Protein 5YAC (pdb70)

Organism: Pyrococcus abyssi (strain GE5 / Orsay) (NCBI:txid272844)

Secondary structure (DSSP, 8-state):
-EEEEEEEGGGHHHHHHHHHHHT-B-TTB--EE-SSEEEEEBSS--TTS-EEEE---B--PPPSS-----S-HHHHHHH--S--EEETTEEEE---TTTGGGHHHHHHHHHHH-TT--EEEEEEEEE-SSSEEEEEEEEEE-S--EEEEE-SS-EEEEETTTS---GGGHHHHHHHHHH--TTEEEEESS-TT-HHHHHHHTTEEEEEEEES-HHHHHHHHHHHHHTT--SEEEEES-GGG----EEEEEE--TTTHHHHHHHHHHTEEEEEEEEEEEEE-TT-TTHHHHHHHHHHHHHHT-EEEEEEEEEEEE-SSS-EEEEEEEEEE-

B-factor: mean 73.73, std 13.46, range [45.72, 142.08]

Sequence (330 aa):
MTLAVKVPLKEGEIVRRRLIELGALDNTYKIKREGNFLLIPVKFPVKGFEVVEAELEQVSRRPNSYREIVNVPQELRRFLPTSFDIIGNIAIIEIPEELKGYAKEIGRAIVEVHKNVKAVYMKGSKIEGEYRTRELIHIAGENITETIHRENGIRLKLDVAKVYFSPRLATERMRVFKMAQEGEVVFDMFAGVGPFSILLAKKAELVFACDINPWAIKYLEENIKLNKVNNVVPILGDSREIEVKADRIIMNLPKYAHEFLEHAISCINDGGVIHYYGFGPEGDPYGWHLERIRELANKFGVKVEVLGKRVIRNYAPRQYNIAIDFRVSF

Radius of gyration: 27.27 Å; Cα contacts (8 Å, |Δi|>4): 646; chains: 1; bounding box: 55×58×79 Å

Nearest PDB structures (foldseek):
  5yac-assembly1_A  TM=1.003E+00  e=2.566E-75  Pyrococcus abyssi GE5
  2zzm-assembly1_A  TM=7.842E-01  e=5.733E-36  Methanocaldococcus jannaschii
  2yx1-assembly3_A-2  TM=7.299E-01  e=1.418E-35  Methanocaldococcus jannaschii
  2yx1-assembly3_B  TM=7.349E-01  e=4.166E-34  Methanocaldococcus jannaschii
  3ay0-assembly1_A  TM=7.304E-01  e=3.476E-34  Methanocaldococcus jannaschii

CATH classification: 3.30.70.2580 (+1 more: 3.40.50.150)

InterPro domains:
  IPR029063 S-adenosyl-L-methionine-dependent methyltransferase superfamily [G3DSA:3.40.50.150] (145-330)
  IPR029063 S-adenosyl-L-methionine-dependent methyltransferase superfamily [SSF53335] (73-328)
  IPR030382 SAM-dependent methyltransferase TRM5/TYW2-type [PS51684] (84-330)
  IPR040601 tRNA methyltransferase 5a/b, N-terminal [PF18093] (4-50)
  IPR056743 TRM5/TYW2-like, methyltransferase domain [PF02475] (147-304)
  IPR056744 TRM5/TYW2-like, N-terminal domain [PF25133] (72-143)

Foldseek 3Di:
DAKWFWAFDVCPVVVVVVCVVVVFADLFFDWADDPTTIITGGPDDDDPTDMDDDDTHTDDDQDDQQPPFDDDPVCVVVFRDPDWAQFFQEIEDEGDPVVPVCLLSNFVRVCVSDVRHAWYWYWDWDDDDPDIHIFTHTRDGDPAQWGFGDAPNFTFTDRCGQFPDDRLCSVVLVVVLVVDAAQWEEEELAQQLNPNPVSNLVGYQAYEHEHQGVRSLVRVVVRCVVRVGDRYDYYHDNSLPDAEAGQEYEAPPADCQLVVLLSVLVRYAQNHKYKTKYKAAPPCGCPVVVVSNVVSCVVVVKDKDWPDKDFSAADPPRMTMIITIIGIHD

Solvent-accessible surface area: 16907 Å² total; per-residue (Å²): 107,23,74,0,1,28,6,79,48,117,41,7,134,74,19,14,56,36,0,65,87,97,32,0,58,21,129,74,62,43,85,29,183,104,63,86,22,40,24,1,1,2,112,87,89,18,118,63,62,127,72,39,89,17,163,18,137,57,86,104,96,83,64,138,75,17,91,86,22,108,32,60,106,88,52,90,90,55,3,47,27,142,73,42,50,55,3,26,50,0,0,25,0,101,10,42,163,111,2,43,74,88,8,144,53,2,0,46,4,0,46,132,34,48,92,98,1,97,0,0,12,32,101,31,91,38,93,127,76,114,67,72,62,91,88,41,39,65,8,10,41,106,136,56,50,104,12,67,25,187,31,34,85,21,32,1,17,3,21,16,64,36,5,186,26,13,21,128,15,23,111,9,5,82,52,2,41,73,66,6,56,78,51,6,33,0,0,0,0,29,3,18,2,0,10,3,0,6,10,2,11,81,51,11,131,66,0,32,0,0,23,81,58,76,142,3,14,50,8,0,92,82,0,26,77,74,34,99,20,142,25,9,54,51,37,98,21,64,3,123,142,25,126,34,104,0,44,31,0,2,0,31,66,25,130,122,0,56,94,19,0,108,19,0,17,58,0,8,49,70,51,0,9,0,2,0,0,0,70,4,86,63,82,82,23,49,26,117,10,59,118,75,10,57,94,10,14,127,85,65,56,22,70,34,126,54,94,24,49,96,84,36,80,50,18,108,101,77,40,78,7,0,0,1,2,0,107,4,46,160

GO terms:
  GO:0052906 tRNA (guanine(37)-N1)-methyltransferase activity (F, IDA)
  GO:0030488 tRNA methylation (P, IDA)

Structure (mmCIF, N/CA/C/O backbone):
data_5YAC
#
_entry.id   5YAC
#
_cell.length_a   41.444
_cell.length_b   88.567
_cell.length_c   95.164
_cell.angle_alpha   90.00
_cell.angle_beta   90.00
_cell.angle_gamma   90.00
#
_symmetry.space_group_name_H-M   'P 21 21 21'
#
loop_
_atom_site.group_PDB
_atom_site.id
_atom_site.type_symbol
_atom_site.label_atom_id
_atom_s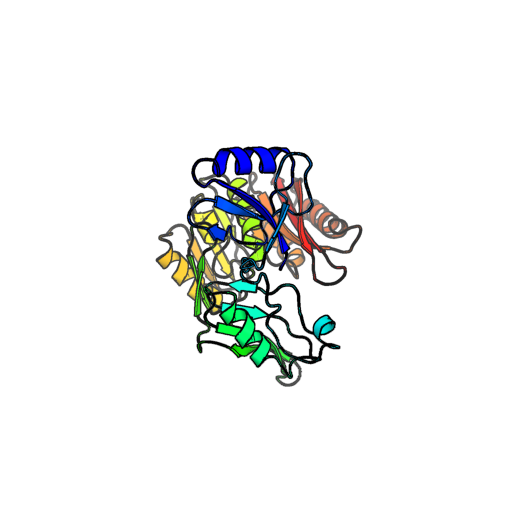ite.label_alt_id
_atom_site.label_comp_id
_atom_site.label_asym_id
_atom_site.label_entity_id
_atom_site.label_seq_id
_atom_site.pdbx_PDB_ins_code
_atom_site.Cartn_x
_atom_site.Cartn_y
_atom_site.Cartn_z
_atom_site.occupancy
_atom_site.B_iso_or_equiv
_atom_site.auth_seq_id
_atom_site.auth_comp_id
_atom_site.auth_asym_id
_atom_site.auth_atom_id
_atom_site.pdbx_PDB_model_num
ATOM 1 N N . MET A 1 17 ? -12.568 -36.946 -28.139 1.00 91.33 1 MET A N 1
ATOM 2 C CA . MET A 1 17 ? -13.881 -36.600 -28.789 1.00 86.93 1 MET A CA 1
ATOM 3 C C . MET A 1 17 ? -14.963 -36.296 -27.753 1.00 86.35 1 MET A C 1
ATOM 4 O O . MET A 1 17 ? -14.948 -36.843 -26.652 1.00 94.21 1 MET A O 1
ATOM 6 N N . THR A 1 18 ? -15.877 -35.399 -28.110 1.00 83.56 2 THR A N 1
ATOM 7 C CA . THR A 1 18 ? -17.042 -35.074 -27.280 1.00 83.23 2 THR A CA 1
ATOM 8 C C . THR A 1 18 ? -18.274 -34.997 -28.182 1.00 77.52 2 THR A C 1
ATOM 9 O O . THR A 1 18 ? -18.177 -35.144 -29.407 1.00 71.55 2 THR A O 1
ATOM 13 N N . LEU A 1 19 ? -19.422 -34.762 -27.556 1.00 75.85 3 LEU A N 1
ATOM 14 C CA . LEU A 1 19 ? -20.706 -34.708 -28.259 1.00 77.06 3 LEU A CA 1
ATOM 15 C C . LEU A 1 19 ? -20.911 -33.357 -28.912 1.00 74.71 3 LEU A C 1
ATOM 16 O O . LEU A 1 19 ? -20.445 -32.339 -28.405 1.00 85.30 3 LEU A O 1
ATOM 21 N N . ALA A 1 20 ? -21.627 -33.354 -30.027 1.00 66.86 4 ALA A N 1
ATOM 22 C CA . ALA A 1 20 ? -21.875 -32.129 -30.768 1.00 68.48 4 ALA A CA 1
ATOM 23 C C . ALA A 1 20 ? -23.085 -32.277 -31.674 1.00 70.75 4 ALA A C 1
ATOM 24 O O . ALA A 1 20 ? -23.677 -33.345 -31.769 1.00 76.46 4 ALA A O 1
ATOM 26 N N . VAL A 1 21 ? -23.438 -31.185 -32.337 1.00 71.24 5 VAL A N 1
ATOM 27 C CA . VAL A 1 21 ? -24.580 -31.129 -33.231 1.00 69.99 5 VAL A CA 1
ATOM 28 C C . VAL A 1 21 ? -24.157 -30.505 -34.560 1.00 68.99 5 VAL A C 1
ATOM 29 O O . VAL A 1 21 ? -23.702 -29.361 -34.583 1.00 68.74 5 VAL A O 1
ATOM 33 N N . LYS A 1 22 ? -24.355 -31.244 -35.655 1.00 66.56 6 LYS A N 1
ATOM 34 C CA . LYS A 1 22 ? -23.947 -30.808 -36.989 1.00 65.70 6 LYS A CA 1
ATOM 35 C C . LYS A 1 22 ? -25.041 -29.984 -37.635 1.00 69.90 6 LYS A C 1
ATOM 36 O O . LYS A 1 22 ? -25.896 -30.535 -38.322 1.00 72.33 6 LYS A O 1
ATOM 38 N N . VAL A 1 23 ? -25.004 -28.672 -37.398 1.00 75.89 7 VAL A N 1
ATOM 39 C CA . VAL A 1 23 ? -26.018 -27.734 -37.885 1.00 79.58 7 VAL A CA 1
ATOM 40 C C . VAL A 1 23 ? -25.400 -26.830 -38.966 1.00 87.78 7 VAL A C 1
ATOM 41 O O . VAL A 1 23 ? -24.294 -26.323 -38.768 1.00 93.07 7 VAL A O 1
ATOM 43 N N . PRO A 1 24 ? -26.098 -26.622 -40.112 1.00 95.32 8 PRO A N 1
ATOM 44 C CA . PRO A 1 24 ? -25.513 -25.812 -41.195 1.00 99.75 8 PRO A CA 1
ATOM 45 C C . PRO A 1 24 ? -25.068 -24.394 -40.796 1.00 98.05 8 PRO A C 1
ATOM 46 O O . PRO A 1 24 ? -25.584 -23.810 -39.829 1.00 94.70 8 PRO A O 1
ATOM 50 N N . LEU A 1 25 ? -24.132 -23.853 -41.572 1.00 91.84 9 LEU A N 1
ATOM 51 C CA . LEU A 1 25 ? -23.386 -22.658 -41.177 1.00 91.45 9 LEU A CA 1
ATOM 52 C C . LEU A 1 25 ? -24.269 -21.448 -40.920 1.00 89.63 9 LEU A C 1
ATOM 53 O O . LEU A 1 25 ? -24.263 -20.892 -39.816 1.00 91.89 9 LEU A O 1
ATOM 55 N N . LYS A 1 26 ? -25.044 -21.064 -41.929 1.00 87.95 10 LYS A N 1
ATOM 56 C CA . LYS A 1 26 ? -25.922 -19.897 -41.831 1.00 84.57 10 LYS A CA 1
ATOM 57 C C . LYS A 1 26 ? -27.020 -20.087 -40.798 1.00 88.94 10 LYS A C 1
ATOM 58 O O . LYS A 1 26 ? -27.597 -19.104 -40.332 1.00 77.80 10 LYS A O 1
ATOM 60 N N . GLU A 1 27 ? -27.293 -21.353 -40.455 1.00 98.45 11 GLU A N 1
ATOM 61 C CA . GLU A 1 27 ? -28.233 -21.737 -39.391 1.00 99.61 11 GLU A CA 1
ATOM 62 C C . GLU A 1 27 ? -27.601 -21.826 -37.987 1.00 95.93 11 GLU A C 1
ATOM 63 O O . GLU A 1 27 ? -28.254 -22.285 -37.044 1.00 95.56 11 GLU A O 1
ATOM 65 N N . GLY A 1 28 ? -26.365 -21.351 -37.843 1.00 94.28 12 GLY A N 1
ATOM 66 C CA . GLY A 1 28 ? -25.606 -21.501 -36.609 1.00 93.20 12 GLY A CA 1
ATOM 67 C C . GLY A 1 28 ? -26.242 -20.874 -35.387 1.00 88.54 12 GLY A C 1
ATOM 68 O O . GLY A 1 28 ? -26.726 -21.589 -34.510 1.00 94.10 12 GLY A O 1
ATOM 69 N N . GLU A 1 29 ? -26.250 -19.545 -35.333 1.00 82.30 13 GLU A N 1
ATOM 70 C CA . GLU A 1 29 ? -26.651 -18.832 -34.115 1.00 81.10 13 GLU A CA 1
ATOM 71 C C . GLU A 1 29 ? -28.085 -19.123 -33.679 1.00 79.97 13 GLU A C 1
ATOM 72 O O . GLU A 1 29 ? -28.386 -19.136 -32.475 1.00 76.63 13 GLU A O 1
ATOM 78 N N . ILE A 1 30 ? -28.974 -19.313 -34.653 1.00 76.83 14 ILE A N 1
ATOM 79 C CA . ILE A 1 30 ? -30.338 -19.728 -34.363 1.00 77.49 14 ILE A CA 1
ATOM 80 C C . ILE A 1 30 ? -30.265 -20.941 -33.449 1.00 76.33 14 ILE A C 1
ATOM 81 O O . ILE A 1 30 ? -30.677 -20.897 -32.283 1.00 76.03 14 ILE A O 1
ATOM 83 N N . VAL A 1 31 ? -29.669 -22.005 -33.975 1.00 76.34 15 VAL A N 1
ATOM 84 C CA . VAL A 1 31 ? -29.436 -23.225 -33.206 1.00 75.06 15 VAL A CA 1
ATOM 85 C C . VAL A 1 31 ? -28.762 -22.889 -31.884 1.00 70.37 15 VAL A C 1
ATOM 86 O O . VAL A 1 31 ? -29.303 -23.209 -30.838 1.00 66.39 15 VAL A O 1
ATOM 90 N N . ARG A 1 32 ? -27.624 -22.198 -31.945 1.00 73.80 16 ARG A N 1
ATOM 91 C CA . ARG A 1 32 ? -26.888 -21.798 -30.742 1.00 72.64 16 ARG A CA 1
ATOM 92 C C . ARG A 1 32 ? -27.825 -21.164 -29.707 1.00 73.43 16 ARG A C 1
ATOM 93 O O . ARG A 1 32 ? -27.865 -21.605 -28.559 1.00 73.24 16 ARG A O 1
ATOM 95 N N . ARG A 1 33 ? -28.586 -20.149 -30.117 1.00 79.18 17 ARG A N 1
ATOM 96 C CA . ARG A 1 33 ? -29.572 -19.510 -29.234 1.00 79.92 17 ARG A CA 1
ATOM 97 C C . ARG A 1 33 ? -30.561 -20.570 -28.742 1.00 78.02 17 ARG A C 1
ATOM 98 O O . ARG A 1 33 ? -30.803 -20.657 -27.535 1.00 80.91 17 ARG A O 1
ATOM 100 N N . ARG A 1 34 ? -31.073 -21.389 -29.671 1.00 70.76 18 ARG A N 1
ATOM 101 C CA . ARG A 1 34 ? -31.972 -22.511 -29.349 1.00 67.59 18 ARG A CA 1
ATOM 102 C C . ARG A 1 34 ? -31.388 -23.422 -28.265 1.00 66.38 18 ARG A C 1
ATOM 103 O O . ARG A 1 34 ? -32.056 -23.714 -27.269 1.00 62.86 18 ARG A O 1
ATOM 105 N N . LEU A 1 35 ? -30.136 -23.833 -28.445 1.00 66.09 19 LEU A N 1
ATOM 106 C CA . LEU A 1 35 ? -29.447 -24.686 -27.468 1.00 57.80 19 LEU A CA 1
ATOM 107 C C . LEU A 1 35 ? -29.187 -23.966 -26.170 1.00 54.44 19 LEU A C 1
ATOM 108 O O . LEU A 1 35 ? -29.252 -24.582 -25.128 1.00 59.32 19 LEU A O 1
ATOM 113 N N . ILE A 1 36 ? -28.891 -22.672 -26.223 1.00 55.22 20 ILE A N 1
ATOM 114 C CA . ILE A 1 36 ? -28.769 -21.866 -25.012 1.00 56.83 20 ILE A CA 1
ATOM 115 C C . ILE A 1 36 ? -30.070 -21.916 -24.209 1.00 63.87 20 ILE A C 1
ATOM 116 O O . ILE A 1 36 ? -30.033 -22.009 -22.977 1.00 66.82 20 ILE A O 1
ATOM 118 N N . GLU A 1 37 ? -31.208 -21.896 -24.913 1.00 72.22 21 GLU A N 1
ATOM 119 C CA . GLU A 1 37 ? -32.538 -22.063 -24.297 1.00 68.93 21 GLU A CA 1
ATOM 120 C C . GLU A 1 37 ? -32.714 -23.449 -23.671 1.00 67.79 21 GLU A C 1
ATOM 121 O O . GLU A 1 37 ? -33.134 -23.552 -22.520 1.00 68.30 21 GLU A O 1
ATOM 123 N N . LEU A 1 38 ? -32.373 -24.500 -24.419 1.00 69.04 22 LEU A N 1
ATOM 124 C CA . LEU A 1 38 ? -32.457 -25.886 -23.906 1.00 67.78 22 LEU A CA 1
ATOM 125 C C . LEU A 1 38 ? -31.528 -26.152 -22.717 1.00 70.08 22 LEU A C 1
ATOM 126 O O . LEU A 1 38 ? -31.839 -26.978 -21.873 1.00 73.13 22 LEU A O 1
ATOM 131 N N . GLY A 1 39 ? -30.406 -25.444 -22.647 1.00 72.31 23 GLY A N 1
ATOM 132 C CA . GLY A 1 39 ? -29.379 -25.721 -21.650 1.00 74.61 23 GLY A CA 1
ATOM 133 C C . GLY A 1 39 ? -28.433 -26.821 -22.097 1.00 74.16 23 GLY A C 1
ATOM 134 O O . GLY A 1 39 ? -27.877 -27.541 -21.265 1.00 84.39 23 GLY A O 1
ATOM 135 N N . ALA A 1 40 ? -28.256 -26.954 -23.406 1.00 67.61 24 ALA A N 1
ATOM 136 C CA . ALA A 1 40 ? -27.375 -27.961 -23.977 1.00 64.71 24 ALA A CA 1
ATOM 137 C C . ALA A 1 40 ? -25.985 -27.422 -24.347 1.00 65.11 24 ALA A C 1
ATOM 138 O O . ALA A 1 40 ? -25.031 -28.191 -24.442 1.00 67.31 24 ALA A O 1
ATOM 140 N N . LEU A 1 41 ? -25.854 -26.116 -24.543 1.00 65.03 25 LEU A N 1
ATOM 141 C CA . LEU A 1 41 ? -24.604 -25.573 -25.060 1.00 68.50 25 LEU A CA 1
ATOM 142 C C . LEU A 1 41 ? -23.488 -25.804 -24.040 1.00 67.69 25 LEU A C 1
ATOM 143 O O . LEU A 1 41 ? -23.674 -25.567 -22.849 1.00 64.52 25 LEU A O 1
ATOM 148 N N . ASP A 1 42 ? -22.349 -26.292 -24.528 1.00 69.56 26 ASP A N 1
ATOM 149 C CA . ASP A 1 42 ? -21.197 -26.618 -23.695 1.00 71.24 26 ASP A CA 1
ATOM 150 C C . ASP A 1 42 ? -20.066 -25.626 -23.935 1.00 68.95 26 ASP A C 1
ATOM 151 O O . ASP A 1 42 ? -19.466 -25.599 -25.006 1.00 62.86 26 ASP A O 1
ATOM 156 N N . ASN A 1 43 ? -19.757 -24.842 -22.909 1.00 71.93 27 ASN A N 1
ATOM 157 C CA . ASN A 1 43 ? -18.679 -23.849 -22.964 1.00 72.79 27 ASN A CA 1
ATOM 158 C C . ASN A 1 43 ? -17.280 -24.463 -22.963 1.00 75.64 27 ASN A C 1
ATOM 159 O O . ASN A 1 43 ? -16.293 -23.739 -23.101 1.00 77.01 27 ASN A O 1
ATOM 164 N N . THR A 1 44 ? -17.190 -25.779 -22.792 1.00 76.34 28 THR A N 1
ATOM 165 C CA . THR A 1 44 ? -15.906 -26.470 -22.671 1.00 71.83 28 THR A CA 1
ATOM 166 C C . THR A 1 44 ? -15.129 -26.678 -23.972 1.00 63.77 28 THR A C 1
ATOM 167 O O . THR A 1 44 ? -13.926 -26.886 -23.923 1.00 64.08 28 THR A O 1
ATOM 171 N N . TYR A 1 45 ? -15.799 -26.625 -25.116 1.00 61.14 29 TYR A N 1
ATOM 172 C CA . TYR A 1 45 ? -15.145 -26.818 -26.404 1.00 63.61 29 TYR A CA 1
ATOM 173 C C . TYR A 1 45 ? -15.455 -25.672 -27.361 1.00 62.12 29 TYR A C 1
ATOM 174 O O . TYR A 1 45 ? -16.524 -25.051 -27.317 1.00 59.95 29 TYR A O 1
ATOM 183 N N . LYS A 1 46 ? -14.500 -25.401 -28.236 1.00 61.44 30 LYS A N 1
ATOM 184 C CA . LYS A 1 46 ? -14.657 -24.393 -29.264 1.00 59.71 30 LYS A CA 1
ATOM 185 C C . LYS A 1 46 ? -15.455 -25.008 -30.429 1.00 59.50 30 LYS A C 1
ATOM 186 O O . LYS A 1 46 ? -15.194 -26.127 -30.851 1.00 63.58 30 LYS A O 1
ATOM 188 N N . ILE A 1 47 ? -16.422 -24.258 -30.937 1.00 57.74 31 ILE A N 1
ATOM 189 C CA . ILE A 1 47 ? -17.170 -24.622 -32.140 1.00 57.66 31 ILE A CA 1
ATOM 190 C C . ILE A 1 47 ? -16.207 -25.035 -33.264 1.00 61.82 31 ILE A C 1
ATOM 191 O O . ILE A 1 47 ? -15.201 -24.367 -33.505 1.00 72.56 31 ILE A O 1
ATOM 196 N N . LYS A 1 48 ? -16.521 -26.135 -33.942 1.00 66.78 32 LYS A N 1
ATOM 197 C CA . LYS A 1 48 ? -15.760 -26.599 -35.114 1.00 70.11 32 LYS A CA 1
ATOM 198 C C . LYS A 1 48 ? -16.539 -26.336 -36.398 1.00 73.74 32 LYS A C 1
ATOM 199 O O . LYS A 1 48 ? -17.754 -26.118 -36.368 1.00 75.16 32 LYS A O 1
ATOM 201 N N . ARG A 1 49 ? -15.827 -26.385 -37.521 1.00 77.69 33 ARG A N 1
ATOM 202 C CA . ARG A 1 49 ? -16.375 -25.987 -38.810 1.00 79.83 33 ARG A CA 1
ATOM 203 C C . ARG A 1 49 ? -16.123 -27.036 -39.884 1.00 89.30 33 ARG A C 1
ATOM 204 O O . ARG A 1 49 ? -14.997 -27.514 -40.045 1.00 95.19 33 ARG A O 1
ATOM 212 N N . GLU A 1 50 ? -17.186 -27.376 -40.611 1.00 93.96 34 GLU A N 1
ATOM 213 C CA . GLU A 1 50 ? -17.089 -28.031 -41.922 1.00 93.28 34 GLU A CA 1
ATOM 214 C C . GLU A 1 50 ? -17.746 -27.125 -42.960 1.00 102.24 34 GLU A C 1
ATOM 215 O O . GLU A 1 50 ? -18.691 -26.380 -42.652 1.00 109.04 34 GLU A O 1
ATOM 221 N N . GLY A 1 51 ? -17.249 -27.204 -44.192 1.00 100.65 35 GLY A N 1
ATOM 222 C CA . GLY A 1 51 ? -17.642 -26.290 -45.267 1.00 101.42 35 GLY A CA 1
ATOM 223 C C . GLY A 1 51 ? -19.115 -25.933 -45.295 1.00 99.76 35 GLY A C 1
ATOM 224 O O . GLY A 1 51 ? -19.471 -24.764 -45.424 1.00 98.40 35 GLY A O 1
ATOM 225 N N . ASN A 1 52 ? -19.964 -26.941 -45.138 1.00 99.65 36 ASN A N 1
ATOM 226 C CA . ASN A 1 52 ? -21.418 -26.747 -45.163 1.00 111.75 36 ASN A CA 1
ATOM 227 C C . ASN A 1 52 ? -22.082 -26.575 -43.779 1.00 106.10 36 ASN A C 1
ATOM 228 O O . ASN A 1 52 ? -23.092 -25.863 -43.654 1.00 95.63 36 ASN A O 1
ATOM 230 N N . PHE A 1 53 ? -21.520 -27.219 -42.755 1.00 97.08 37 PHE A N 1
ATOM 231 C CA . PHE A 1 53 ? -22.148 -27.248 -41.438 1.00 92.47 37 PHE A CA 1
ATOM 232 C C . PHE A 1 53 ? -21.135 -27.075 -40.309 1.00 90.39 37 PHE A C 1
ATOM 233 O O . PHE A 1 53 ? -20.004 -27.553 -40.386 1.00 88.15 37 PHE A O 1
ATOM 235 N N . LEU A 1 54 ? -21.560 -26.359 -39.271 1.00 85.50 38 LEU A N 1
ATOM 236 C CA . LEU A 1 54 ? -20.828 -26.268 -38.001 1.00 80.28 38 LEU A CA 1
ATOM 237 C C . LEU A 1 54 ? -21.121 -27.474 -37.103 1.00 74.61 38 LEU A C 1
ATOM 238 O O . LEU A 1 54 ? -22.029 -28.248 -37.369 1.00 81.41 38 LEU A O 1
ATOM 243 N N . LEU A 1 55 ? -20.348 -27.602 -36.033 1.00 69.42 39 LEU A N 1
ATOM 244 C CA . LEU A 1 55 ? -20.541 -28.648 -35.030 1.00 69.36 39 LEU A CA 1
ATOM 245 C C . LEU A 1 55 ? -20.536 -27.978 -33.662 1.00 71.21 39 LEU A C 1
ATOM 246 O O . LEU A 1 55 ? -19.479 -27.618 -33.148 1.00 75.66 39 LEU A O 1
ATOM 251 N N . ILE A 1 56 ? -21.718 -27.813 -33.074 1.00 71.07 40 ILE A N 1
ATOM 252 C CA . ILE A 1 56 ? -21.852 -27.149 -31.775 1.00 71.52 40 ILE A CA 1
ATOM 253 C C . ILE A 1 56 ? -21.779 -28.177 -30.632 1.00 74.62 40 ILE A C 1
ATOM 254 O O . ILE A 1 56 ? -22.617 -29.100 -30.579 1.00 76.07 40 ILE A O 1
ATOM 259 N N . PRO A 1 57 ? -20.822 -27.993 -29.688 1.00 68.45 41 PRO A N 1
ATOM 260 C CA . PRO A 1 57 ? -20.716 -28.934 -28.573 1.00 66.22 41 PRO A CA 1
ATOM 261 C C . PRO A 1 57 ? -21.888 -28.876 -27.606 1.00 67.80 41 PRO A C 1
ATOM 262 O O . PRO A 1 57 ? -22.337 -27.791 -27.216 1.00 69.48 41 PRO A O 1
ATOM 266 N N . VAL A 1 58 ? -22.340 -30.055 -27.208 1.00 69.90 42 VAL A N 1
ATOM 267 C CA . VAL A 1 58 ? -23.487 -30.211 -26.326 1.00 70.17 42 VAL A CA 1
ATOM 268 C C . VAL A 1 58 ? -23.085 -31.100 -25.155 1.00 68.29 42 VAL A C 1
ATOM 269 O O . VAL A 1 58 ? -22.285 -32.030 -25.311 1.00 72.76 42 VAL A O 1
ATOM 273 N N . LYS A 1 59 ? -23.646 -30.818 -23.988 1.00 63.47 43 LYS A N 1
ATOM 274 C CA . LYS A 1 59 ? -23.364 -31.637 -22.809 1.00 67.26 43 LYS A CA 1
ATOM 275 C C . LYS A 1 59 ? -24.227 -32.899 -22.735 1.00 69.67 43 LYS A C 1
ATOM 276 O O . LYS A 1 59 ? -24.052 -33.711 -21.820 1.00 76.20 43 LYS A O 1
ATOM 282 N N . PHE A 1 60 ? -25.181 -33.050 -23.646 1.00 66.79 44 PHE A N 1
ATOM 283 C CA . PHE A 1 60 ? -25.995 -34.259 -23.714 1.00 63.66 44 PHE A CA 1
ATOM 284 C C . PHE A 1 60 ? -26.728 -34.285 -25.031 1.00 63.06 44 PHE A C 1
ATOM 285 O O . PHE A 1 60 ? -26.933 -33.234 -25.623 1.00 64.87 44 PHE A O 1
ATOM 293 N N . PRO A 1 61 ? -27.135 -35.476 -25.495 1.00 64.89 45 PRO A N 1
ATOM 294 C CA . PRO A 1 61 ? -27.903 -35.525 -26.733 1.00 66.85 45 PRO A CA 1
ATOM 295 C C . PRO A 1 61 ? -29.258 -34.850 -26.591 1.00 64.41 45 PRO A C 1
ATOM 296 O O . PRO A 1 61 ? -29.830 -34.817 -25.496 1.00 62.94 45 PRO A O 1
ATOM 300 N N . VAL A 1 62 ? -29.753 -34.348 -27.713 1.00 65.14 46 VAL A N 1
ATOM 301 C CA . VAL A 1 62 ? -30.982 -33.567 -27.760 1.00 71.32 46 VAL A CA 1
ATOM 302 C C . VAL A 1 62 ? -31.910 -34.072 -28.867 1.00 73.99 46 VAL A C 1
ATOM 303 O O . VAL A 1 62 ? -31.449 -34.616 -29.882 1.00 67.82 46 VAL A O 1
ATOM 307 N N . LYS A 1 63 ? -33.213 -33.856 -28.662 1.00 76.38 47 LYS A N 1
ATOM 308 C CA . LYS A 1 63 ? -34.252 -34.539 -29.440 1.00 82.17 47 LYS A CA 1
ATOM 309 C C . LYS A 1 63 ? -34.326 -34.085 -30.898 1.00 87.01 47 LYS A C 1
ATOM 310 O O . LYS A 1 63 ? -34.544 -34.919 -31.790 1.00 102.59 47 LYS A O 1
ATOM 312 N N . GLY A 1 64 ? -34.116 -32.792 -31.146 1.00 77.85 48 GLY A N 1
ATOM 313 C CA . GLY A 1 64 ? -34.383 -32.217 -32.466 1.00 75.77 48 GLY A CA 1
ATOM 314 C C . GLY A 1 64 ? -33.180 -31.859 -33.309 1.00 77.95 48 GLY A C 1
ATOM 315 O O . GLY A 1 64 ? -33.290 -31.002 -34.188 1.00 78.40 48 GLY A O 1
ATOM 316 N N . PHE A 1 65 ? -32.040 -32.502 -33.058 1.00 82.75 49 PHE A N 1
ATOM 317 C CA . PHE A 1 65 ? -30.784 -32.149 -33.739 1.00 83.58 49 PHE A CA 1
ATOM 318 C C . PHE A 1 65 ? -29.948 -33.380 -34.081 1.00 81.06 49 PHE A C 1
ATOM 319 O O . PHE A 1 65 ? -30.120 -34.454 -33.504 1.00 84.93 49 PHE A O 1
ATOM 327 N N . GLU A 1 66 ? -29.038 -33.201 -35.028 1.00 79.07 50 GLU A N 1
ATOM 328 C CA . GLU A 1 66 ? -28.236 -34.301 -35.552 1.00 84.62 50 GLU A CA 1
ATOM 329 C C . GLU A 1 66 ? -26.977 -34.498 -34.712 1.00 81.35 50 GLU A C 1
ATOM 330 O O . GLU A 1 66 ? -25.915 -33.921 -34.983 1.00 78.35 50 GLU A O 1
ATOM 336 N N . VAL A 1 67 ? -27.112 -35.336 -33.693 1.00 78.33 51 VAL A N 1
ATOM 337 C CA . VAL A 1 67 ? -26.044 -35.541 -32.719 1.00 77.78 51 VAL A CA 1
ATOM 338 C C . VAL A 1 67 ? -24.924 -36.398 -33.299 1.00 80.02 51 VAL A C 1
ATOM 339 O O . VAL A 1 67 ? -25.176 -37.444 -33.893 1.00 94.04 51 VAL A O 1
ATOM 343 N N . VAL A 1 68 ? -23.689 -35.936 -33.135 1.00 76.49 52 VAL A N 1
ATOM 344 C CA . VAL A 1 68 ? -22.511 -36.632 -33.642 1.00 72.28 52 VAL A CA 1
ATOM 345 C C . VAL A 1 68 ? -21.405 -36.603 -32.592 1.00 74.50 52 VAL A C 1
ATOM 346 O O . VAL A 1 68 ? -21.315 -35.668 -31.800 1.00 77.91 52 VAL A O 1
ATOM 348 N N . GLU A 1 69 ? -20.590 -37.653 -32.565 1.00 75.53 53 GLU A N 1
ATOM 349 C CA . GLU A 1 69 ? -19.326 -37.640 -31.836 1.00 75.91 53 GLU A CA 1
ATOM 350 C C . GLU A 1 69 ? -18.337 -36.880 -32.724 1.00 78.27 53 GLU A C 1
ATOM 351 O O . GLU A 1 69 ? -18.376 -37.003 -33.957 1.00 76.01 53 GLU A O 1
ATOM 353 N N . ALA A 1 70 ? -17.492 -36.059 -32.111 1.00 79.80 54 ALA A N 1
ATOM 354 C CA . ALA A 1 70 ? -16.493 -35.307 -32.868 1.00 80.08 54 ALA A CA 1
ATOM 355 C C . ALA A 1 70 ? -15.307 -34.932 -31.982 1.00 87.16 54 ALA A C 1
ATOM 356 O O . ALA A 1 70 ? -15.481 -34.622 -30.792 1.00 91.56 54 ALA A O 1
ATOM 358 N N . GLU A 1 71 ? -14.114 -34.965 -32.581 1.00 83.91 55 GLU A N 1
ATOM 359 C CA . GLU A 1 71 ? -12.866 -34.576 -31.906 1.00 81.70 55 GLU A CA 1
ATOM 360 C C . GLU A 1 71 ? -12.810 -33.055 -31.923 1.00 78.46 55 GLU A C 1
ATOM 361 O O . GLU A 1 71 ? -12.500 -32.451 -32.945 1.00 82.04 55 GLU A O 1
ATOM 367 N N . LEU A 1 72 ? -13.139 -32.439 -30.797 1.00 73.88 56 LEU A N 1
ATOM 368 C CA . LEU A 1 72 ? -13.274 -30.989 -30.732 1.00 72.80 56 LEU A CA 1
ATOM 369 C C . LEU A 1 72 ? -12.172 -30.395 -29.898 1.00 75.52 56 LEU A C 1
ATOM 370 O O . LEU A 1 72 ? -11.732 -31.007 -28.923 1.00 74.32 56 LEU A O 1
ATOM 375 N N . GLU A 1 73 ? -11.729 -29.202 -30.287 1.00 80.79 57 GLU A N 1
ATOM 376 C CA . GLU A 1 73 ? -10.700 -28.486 -29.534 1.00 81.47 57 GLU A CA 1
ATOM 377 C C . GLU A 1 73 ? -11.304 -27.958 -28.252 1.00 72.48 57 GLU A C 1
ATOM 378 O O . GLU A 1 73 ? -12.080 -27.015 -28.272 1.00 75.91 57 GLU A O 1
ATOM 384 N N . GLN A 1 74 ? -10.951 -28.577 -27.138 1.00 69.42 58 GLN A N 1
ATOM 385 C CA . GLN A 1 74 ? -11.317 -28.048 -25.835 1.00 71.02 58 GLN A CA 1
ATOM 386 C C . GLN A 1 74 ? -10.777 -26.636 -25.727 1.00 70.48 58 GLN A C 1
ATOM 387 O O . GLN A 1 74 ? -9.703 -26.345 -26.244 1.00 71.94 58 GLN A O 1
ATOM 389 N N . VAL A 1 75 ? -11.544 -25.759 -25.092 1.00 74.90 59 VAL A N 1
ATOM 390 C CA . VAL A 1 75 ? -11.078 -24.411 -24.794 1.00 78.39 59 VAL A CA 1
ATOM 3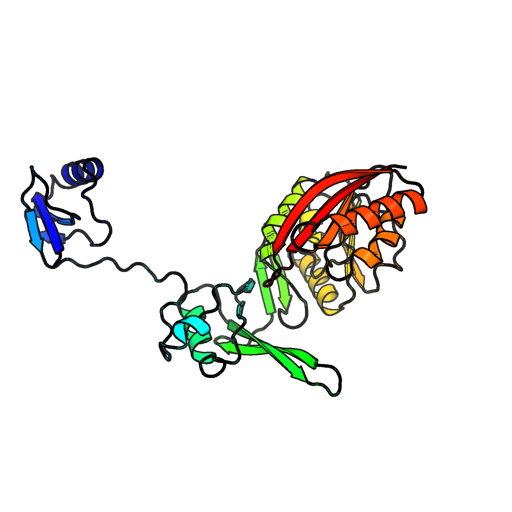91 C C . VAL A 1 75 ? -10.361 -24.451 -23.442 1.00 84.36 59 VAL A C 1
ATOM 392 O O . VAL A 1 75 ? -10.851 -25.065 -22.485 1.00 84.90 59 VAL A O 1
ATOM 396 N N . SER A 1 76 ? -9.189 -23.822 -23.387 1.00 90.80 60 SER A N 1
ATOM 397 C CA . SER A 1 76 ? -8.337 -23.881 -22.206 1.00 96.07 60 SER A CA 1
ATOM 398 C C . SER A 1 76 ? -8.697 -22.736 -21.291 1.00 104.01 60 SER A C 1
ATOM 399 O O . SER A 1 76 ? -8.478 -21.578 -21.644 1.00 112.89 60 SER A O 1
ATOM 402 N N . ARG A 1 77 ? -9.278 -23.058 -20.135 1.00 110.85 61 ARG A N 1
ATOM 403 C CA . ARG A 1 77 ? -9.436 -22.082 -19.061 1.00 108.68 61 ARG A CA 1
ATOM 404 C C . ARG A 1 77 ? -8.022 -21.696 -18.611 1.00 108.75 61 ARG A C 1
ATOM 405 O O . ARG A 1 77 ? -7.204 -22.574 -18.300 1.00 104.23 61 ARG A O 1
ATOM 407 N N . ARG A 1 78 ? -7.710 -20.399 -18.666 1.00 106.71 62 ARG A N 1
ATOM 408 C CA . ARG A 1 78 ? -6.457 -19.893 -18.114 1.00 99.95 62 ARG A CA 1
ATOM 409 C C . ARG A 1 78 ? -6.487 -20.235 -16.608 1.00 95.56 62 ARG A C 1
ATOM 410 O O . ARG A 1 78 ? -7.516 -20.017 -15.959 1.00 92.32 62 ARG A O 1
ATOM 412 N N . PRO A 1 79 ? -5.391 -20.809 -16.061 1.00 86.29 63 PRO A N 1
ATOM 413 C CA . PRO A 1 79 ? -5.446 -21.351 -14.701 1.00 81.13 63 PRO A CA 1
ATOM 414 C C . PRO A 1 79 ? -5.687 -20.298 -13.644 1.00 80.55 63 PRO A C 1
ATOM 415 O O . PRO A 1 79 ? -5.016 -19.269 -13.637 1.00 76.83 63 PRO A O 1
ATOM 419 N N . ASN A 1 80 ? -6.665 -20.555 -12.782 1.00 87.13 64 ASN A N 1
ATOM 420 C CA . ASN A 1 80 ? -6.939 -19.691 -11.640 1.00 91.50 64 ASN A CA 1
ATOM 421 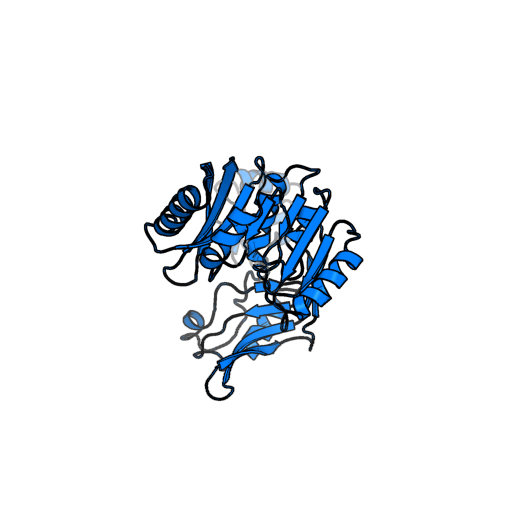C C . ASN A 1 80 ? -6.214 -20.290 -10.478 1.00 87.68 64 ASN A C 1
ATOM 422 O O . ASN A 1 80 ? -6.175 -21.520 -10.352 1.00 93.55 64 ASN A O 1
ATOM 427 N N . SER A 1 81 ? -5.610 -19.422 -9.661 1.00 86.41 65 SER A N 1
ATOM 428 C CA . SER A 1 81 ? -4.612 -19.823 -8.663 1.00 82.88 65 SER A CA 1
ATOM 429 C C . SER A 1 81 ? -3.472 -20.590 -9.351 1.00 77.28 65 SER A C 1
ATOM 430 O O . SER A 1 81 ? -3.436 -20.721 -10.570 1.00 83.06 65 SER A O 1
ATOM 433 N N . TYR A 1 82 ? -2.556 -21.113 -8.563 1.00 71.27 66 TYR A N 1
ATOM 434 C CA . TYR A 1 82 ? -1.391 -21.805 -9.089 1.00 66.49 66 TYR A CA 1
ATOM 435 C C . TYR A 1 82 ? -1.592 -23.303 -8.797 1.00 66.47 66 TYR A C 1
ATOM 436 O O . TYR A 1 82 ? -1.196 -23.839 -7.762 1.00 59.72 66 TYR A O 1
ATOM 445 N N . ARG A 1 83 ? -2.300 -23.953 -9.717 1.00 69.95 67 ARG A N 1
ATOM 446 C CA . ARG A 1 83 ? -2.350 -25.409 -9.794 1.00 66.83 67 ARG A CA 1
ATOM 447 C C . ARG A 1 83 ? -1.255 -25.958 -10.709 1.00 74.27 67 ARG A C 1
ATOM 448 O O . ARG A 1 83 ? -1.232 -27.154 -10.989 1.00 78.29 67 ARG A O 1
ATOM 450 N N . GLU A 1 84 ? -0.355 -25.085 -11.173 1.00 82.15 68 GLU A N 1
ATOM 451 C CA . GLU A 1 84 ? 0.748 -25.444 -12.073 1.00 78.64 68 GLU A CA 1
ATOM 452 C C . GLU A 1 84 ? 2.036 -25.839 -11.370 1.00 76.57 68 GLU A C 1
ATOM 453 O O . GLU A 1 84 ? 2.979 -26.240 -12.029 1.00 81.29 68 GLU A O 1
ATOM 459 N N . ILE A 1 85 ? 2.088 -25.740 -10.048 1.00 76.30 69 ILE A N 1
ATOM 460 C CA . ILE A 1 85 ? 3.254 -26.217 -9.315 1.00 76.06 69 ILE A CA 1
ATOM 461 C C . ILE A 1 85 ? 3.419 -27.706 -9.530 1.00 73.24 69 ILE A C 1
ATOM 462 O O . ILE A 1 85 ? 2.453 -28.416 -9.785 1.00 81.01 69 ILE A O 1
ATOM 467 N N . VAL A 1 86 ? 4.661 -28.151 -9.428 1.00 69.82 70 VAL A N 1
ATOM 468 C CA . VAL A 1 86 ? 4.988 -29.563 -9.431 1.00 74.33 70 VAL A CA 1
ATOM 469 C C . VAL A 1 86 ? 5.760 -29.827 -8.175 1.00 70.52 70 VAL A C 1
ATOM 470 O O . VAL A 1 86 ? 6.666 -29.083 -7.838 1.00 68.64 70 VAL A O 1
ATOM 474 N N . ASN A 1 87 ? 5.355 -30.871 -7.475 1.00 76.06 71 ASN A N 1
ATOM 475 C CA . ASN A 1 87 ? 5.999 -31.304 -6.240 1.00 88.86 71 ASN A CA 1
ATOM 476 C C . ASN A 1 87 ? 5.365 -32.631 -5.813 1.00 100.31 71 ASN A C 1
ATOM 477 O O . ASN A 1 87 ? 4.617 -33.248 -6.584 1.00 110.92 71 ASN A O 1
ATOM 482 N N . VAL A 1 88 ? 5.684 -33.074 -4.606 1.00 103.81 72 VAL A N 1
ATOM 483 C CA . VAL A 1 88 ? 5.093 -34.284 -4.042 1.00 116.06 72 VAL A CA 1
ATOM 484 C C . VAL A 1 88 ? 3.576 -34.126 -3.825 1.00 111.16 72 VAL A C 1
ATOM 485 O O . VAL A 1 88 ? 3.137 -33.143 -3.203 1.00 99.00 72 VAL A O 1
ATOM 489 N N . PRO A 1 89 ? 2.769 -35.079 -4.355 1.00 112.88 73 PRO A N 1
ATOM 490 C CA . PRO A 1 89 ? 1.316 -34.940 -4.214 1.00 112.02 73 PRO A CA 1
ATOM 491 C C . PRO A 1 89 ? 0.814 -35.064 -2.772 1.00 111.88 73 PRO A C 1
ATOM 492 O O . PRO A 1 89 ? -0.256 -34.540 -2.449 1.00 114.91 73 PRO A O 1
ATOM 496 N N . GLN A 1 90 ? 1.576 -35.742 -1.916 1.00 105.41 74 GLN A N 1
ATOM 497 C CA . GLN A 1 90 ? 1.232 -35.826 -0.500 1.00 101.97 74 GLN A CA 1
ATOM 498 C C . GLN A 1 90 ? 1.183 -34.430 0.118 1.00 101.29 74 GLN A C 1
ATOM 499 O O . GLN A 1 90 ? 0.245 -34.095 0.852 1.00 95.84 74 GLN A O 1
ATOM 501 N N . GLU A 1 91 ? 2.187 -33.624 -0.210 1.00 101.11 75 GLU A N 1
ATOM 502 C CA . GLU A 1 91 ? 2.277 -32.266 0.298 1.00 100.81 75 GLU A CA 1
ATOM 503 C C . GLU A 1 91 ? 1.428 -31.273 -0.484 1.00 93.94 75 GLU A C 1
ATOM 504 O O . GLU A 1 91 ? 1.078 -30.219 0.055 1.00 99.48 75 GLU A O 1
ATOM 510 N N . LEU A 1 92 ? 1.060 -31.612 -1.720 1.00 81.56 76 LEU A N 1
ATOM 511 C CA . LEU A 1 92 ? 0.180 -30.751 -2.515 1.00 78.20 76 LEU A CA 1
ATOM 512 C C . LEU A 1 92 ? -0.897 -30.102 -1.638 1.00 79.46 76 LEU A C 1
ATOM 513 O O . LEU A 1 92 ? -1.196 -28.909 -1.785 1.00 82.40 76 LEU A O 1
ATOM 518 N N . ARG A 1 93 ? -1.439 -30.878 -0.703 1.00 83.51 77 ARG A N 1
ATOM 519 C CA . ARG A 1 93 ? -2.426 -30.374 0.238 1.00 88.06 77 ARG A CA 1
ATOM 520 C C . ARG A 1 93 ? -1.792 -29.432 1.259 1.00 85.77 77 ARG A C 1
ATOM 521 O O . ARG A 1 93 ? -2.178 -28.258 1.372 1.00 76.13 77 ARG A O 1
ATOM 523 N N . ARG A 1 94 ? -0.796 -29.932 1.976 1.00 90.86 78 ARG A N 1
ATOM 524 C CA . ARG A 1 94 ? -0.094 -29.108 2.969 1.00 112.56 78 ARG A CA 1
ATOM 525 C C . ARG A 1 94 ? 0.559 -27.849 2.353 1.00 123.81 78 ARG A C 1
ATOM 526 O O . ARG A 1 94 ? 0.577 -26.765 2.964 1.00 118.63 78 ARG A O 1
ATOM 528 N N . PHE A 1 95 ? 1.058 -27.994 1.132 1.00 128.84 79 PHE A N 1
ATOM 529 C CA . PHE A 1 95 ? 1.977 -27.027 0.556 1.00 123.45 79 PHE A CA 1
ATOM 530 C C . PHE A 1 95 ? 1.327 -25.840 -0.111 1.00 114.17 79 PHE A C 1
ATOM 531 O O . PHE A 1 95 ? 2.020 -24.873 -0.342 1.00 137.54 79 PHE A O 1
ATOM 533 N N . LEU A 1 96 ? 0.053 -25.927 -0.474 1.00 88.53 80 LEU A N 1
ATOM 534 C CA . LEU A 1 96 ? -0.569 -24.894 -1.271 1.00 85.98 80 LEU A CA 1
ATOM 535 C C . LEU A 1 96 ? -1.305 -23.930 -0.348 1.00 90.10 80 LEU A C 1
ATOM 536 O O . LEU A 1 96 ? -2.507 -24.098 -0.139 1.00 101.85 80 LEU A O 1
ATOM 538 N N . PRO A 1 97 ? -0.597 -22.919 0.217 1.00 88.19 81 PRO A N 1
ATOM 539 C CA . PRO A 1 97 ? -1.304 -21.938 1.039 1.00 96.76 81 PRO A CA 1
ATOM 540 C C . PRO A 1 97 ? -2.296 -21.228 0.118 1.00 103.90 81 PRO A C 1
ATOM 541 O O . PRO A 1 97 ? -1.997 -21.007 -1.074 1.00 109.86 81 PRO A O 1
ATOM 545 N N . THR A 1 98 ? -3.484 -20.941 0.626 1.00 97.64 82 THR A N 1
ATOM 546 C CA . THR A 1 98 ? -4.565 -20.562 -0.271 1.00 85.15 82 THR A CA 1
ATOM 547 C C . THR A 1 98 ? -4.639 -19.058 -0.518 1.00 78.12 82 THR A C 1
ATOM 548 O O . THR A 1 98 ? -5.245 -18.626 -1.505 1.00 71.79 82 THR A O 1
ATOM 552 N N . SER A 1 99 ? -4.005 -18.281 0.365 1.00 72.09 83 SER A N 1
ATOM 553 C CA . SER A 1 99 ? -3.943 -16.833 0.233 1.00 71.26 83 SER A CA 1
ATOM 554 C C . SER A 1 99 ? -2.485 -16.391 0.289 1.00 74.79 83 SER A C 1
ATOM 555 O O . SER A 1 99 ? -1.616 -17.045 0.902 1.00 76.77 83 SER A O 1
ATOM 558 N N . PHE A 1 100 ? -2.223 -15.299 -0.410 1.00 75.64 84 PHE A N 1
ATOM 559 C CA . PHE A 1 100 ? -0.973 -14.575 -0.281 1.00 72.07 84 PHE A CA 1
ATOM 560 C C . PHE A 1 100 ? -1.219 -13.124 -0.660 1.00 71.40 84 PHE A C 1
ATOM 561 O O . PHE A 1 100 ? -2.094 -12.838 -1.481 1.00 75.13 84 PHE A O 1
ATOM 569 N N . ASP A 1 101 ? -0.466 -12.218 -0.048 1.00 69.16 85 ASP A N 1
ATOM 570 C CA . ASP A 1 101 ? -0.646 -10.799 -0.304 1.00 72.24 85 ASP A CA 1
ATOM 571 C C . ASP A 1 101 ? 0.148 -10.421 -1.534 1.00 75.35 85 ASP A C 1
ATOM 572 O O . ASP A 1 101 ? 1.271 -10.905 -1.727 1.00 78.46 85 ASP A O 1
ATOM 577 N N . ILE A 1 102 ? -0.449 -9.577 -2.374 1.00 73.82 86 ILE A N 1
ATOM 578 C CA . ILE A 1 102 ? 0.226 -9.068 -3.569 1.00 75.07 86 ILE A CA 1
ATOM 579 C C . ILE A 1 102 ? 0.045 -7.570 -3.547 1.00 74.24 86 ILE A C 1
ATOM 580 O O . ILE A 1 102 ? -1.066 -7.084 -3.767 1.00 81.21 86 ILE A O 1
ATOM 584 N N . ILE A 1 103 ? 1.135 -6.858 -3.253 1.00 66.53 87 ILE A N 1
ATOM 585 C CA . ILE A 1 103 ? 1.133 -5.394 -3.213 1.00 64.58 87 ILE A CA 1
ATOM 586 C C . ILE A 1 103 ? 2.006 -4.907 -4.364 1.00 67.43 87 ILE A C 1
ATOM 587 O O . ILE A 1 103 ? 3.106 -5.416 -4.570 1.00 76.13 87 ILE A O 1
ATOM 591 N N . GLY A 1 104 ? 1.494 -3.952 -5.128 1.00 68.78 88 GLY A N 1
ATOM 592 C CA . GLY A 1 104 ? 2.143 -3.486 -6.348 1.00 74.86 88 GLY A CA 1
ATOM 593 C C . GLY A 1 104 ? 2.405 -4.652 -7.300 1.00 77.96 88 GLY A C 1
ATOM 594 O O . GLY A 1 104 ? 1.482 -5.375 -7.708 1.00 81.17 88 GLY A O 1
ATOM 595 N N . ASN A 1 105 ? 3.675 -4.850 -7.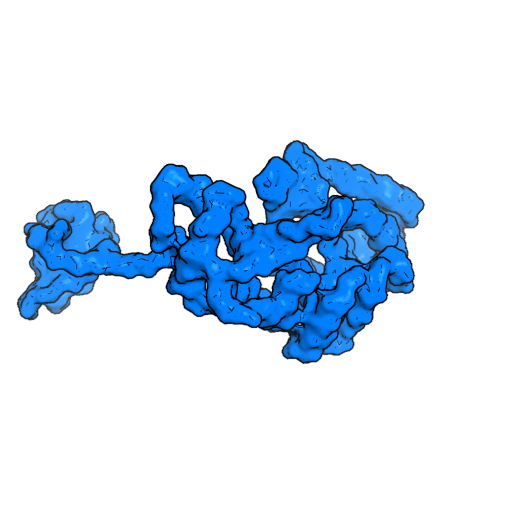620 1.00 72.59 89 ASN A N 1
ATOM 596 C CA . ASN A 1 105 ? 4.104 -5.981 -8.431 1.00 70.87 89 ASN A CA 1
ATOM 597 C C . ASN A 1 105 ? 4.928 -6.987 -7.624 1.00 64.20 89 ASN A C 1
ATOM 598 O O . ASN A 1 105 ? 5.699 -7.756 -8.191 1.00 68.23 89 ASN A O 1
ATOM 603 N N . ILE A 1 106 ? 4.759 -6.992 -6.307 1.00 58.02 90 ILE A N 1
ATOM 604 C CA . ILE A 1 106 ? 5.480 -7.919 -5.438 1.00 59.69 90 ILE A CA 1
ATOM 605 C C . ILE A 1 106 ? 4.473 -8.797 -4.706 1.00 61.98 90 ILE A C 1
ATOM 606 O O . ILE A 1 106 ? 3.436 -8.316 -4.252 1.00 63.44 90 ILE A O 1
ATOM 611 N N . ALA A 1 107 ? 4.801 -10.080 -4.585 1.00 63.41 91 ALA A N 1
ATOM 612 C CA . ALA A 1 107 ? 3.908 -11.070 -4.003 1.00 62.29 91 ALA A CA 1
ATOM 613 C C . ALA A 1 107 ? 4.605 -11.717 -2.840 1.00 61.37 91 ALA A C 1
ATOM 614 O O . ALA A 1 107 ? 5.733 -12.164 -2.967 1.00 55.91 91 ALA A O 1
ATOM 616 N N . ILE A 1 108 ? 3.911 -11.772 -1.708 1.00 66.80 92 ILE A N 1
ATOM 617 C CA . ILE A 1 108 ? 4.440 -12.344 -0.463 1.00 66.98 92 ILE A CA 1
ATOM 618 C C . ILE A 1 108 ? 3.522 -13.467 -0.004 1.00 60.95 92 ILE A C 1
ATOM 619 O O . ILE A 1 108 ? 2.328 -13.233 0.198 1.00 63.01 92 ILE A O 1
ATOM 624 N N . ILE A 1 109 ? 4.107 -14.647 0.202 1.00 57.03 93 ILE A N 1
ATOM 625 C CA . ILE A 1 109 ? 3.378 -15.883 0.472 1.00 58.64 93 ILE A CA 1
ATOM 626 C C . ILE A 1 109 ? 3.993 -16.565 1.684 1.00 58.18 93 ILE A C 1
ATOM 627 O O . ILE A 1 109 ? 5.191 -16.621 1.813 1.00 64.12 93 ILE A O 1
ATOM 632 N N . GLU A 1 110 ? 3.157 -17.069 2.576 1.00 64.18 94 GLU A N 1
ATOM 633 C CA . GLU A 1 110 ? 3.607 -17.766 3.776 1.00 68.83 94 GLU A CA 1
ATOM 634 C C . GLU A 1 110 ? 3.681 -19.256 3.464 1.00 70.19 94 GLU A C 1
ATOM 635 O O . GLU A 1 110 ? 2.648 -19.934 3.336 1.00 71.30 94 GLU A O 1
ATOM 641 N N . ILE A 1 111 ? 4.908 -19.756 3.352 1.00 69.51 95 ILE A N 1
ATOM 642 C CA . ILE A 1 111 ? 5.150 -21.161 3.049 1.00 64.71 95 ILE A CA 1
ATOM 643 C C . ILE A 1 111 ? 5.415 -21.898 4.351 1.00 67.63 95 ILE A C 1
ATOM 644 O O . ILE A 1 111 ? 6.224 -21.441 5.157 1.00 71.19 95 ILE A O 1
ATOM 649 N N . PRO A 1 112 ? 4.728 -23.033 4.574 1.00 72.86 96 PRO A N 1
ATOM 650 C CA . PRO A 1 112 ? 5.075 -23.846 5.738 1.00 79.16 96 PRO A CA 1
ATOM 651 C C . PRO A 1 112 ? 6.478 -24.488 5.616 1.00 86.63 96 PRO A C 1
ATOM 652 O O . PRO A 1 112 ? 7.029 -24.689 4.505 1.00 78.67 96 PRO A O 1
ATOM 656 N N . GLU A 1 113 ? 7.030 -24.842 6.770 1.00 90.67 97 GLU A N 1
ATOM 657 C CA . GLU A 1 113 ? 8.368 -25.439 6.835 1.00 93.22 97 GLU A CA 1
ATOM 658 C C . GLU A 1 113 ? 8.419 -26.818 6.175 1.00 89.07 97 GLU A C 1
ATOM 659 O O . GLU A 1 113 ? 9.509 -27.345 5.958 1.00 92.99 97 GLU A O 1
ATOM 665 N N . GLU A 1 114 ? 7.253 -27.397 5.877 1.00 82.25 98 GLU A N 1
ATOM 666 C CA . GLU A 1 114 ? 7.157 -28.655 5.142 1.00 77.34 98 GLU A CA 1
ATOM 667 C C . GLU A 1 114 ? 7.584 -28.481 3.700 1.00 71.15 98 GLU A C 1
ATOM 668 O O . GLU A 1 114 ? 8.050 -29.443 3.094 1.00 69.11 98 GLU A O 1
ATOM 674 N N . LEU A 1 115 ? 7.400 -27.276 3.149 1.00 68.63 99 LEU A N 1
ATOM 675 C CA . LEU A 1 115 ? 7.644 -27.041 1.727 1.00 78.53 99 LEU A CA 1
ATOM 676 C C . LEU A 1 115 ? 8.576 -25.924 1.328 1.00 80.61 99 LEU A C 1
ATOM 677 O O . LEU A 1 115 ? 8.637 -25.551 0.126 1.00 73.33 99 LEU A O 1
ATOM 682 N N . LYS A 1 116 ? 9.359 -25.429 2.287 1.00 81.71 100 LYS A N 1
ATOM 683 C CA . LYS A 1 116 ? 10.490 -24.554 1.962 1.00 74.76 100 LYS A CA 1
ATOM 684 C C . LYS A 1 116 ? 11.306 -25.178 0.815 1.00 68.41 100 LYS A C 1
ATOM 685 O O . LYS A 1 116 ? 11.717 -24.498 -0.117 1.00 56.58 100 LYS A O 1
ATOM 687 N N . GLY A 1 117 ? 11.465 -26.497 0.873 1.00 73.41 101 GLY A N 1
ATOM 688 C CA . GLY A 1 117 ? 12.088 -27.275 -0.183 1.00 75.42 101 GLY A CA 1
ATOM 689 C C . GLY A 1 117 ? 11.751 -26.838 -1.587 1.00 74.41 101 GLY A C 1
ATOM 690 O O . GLY A 1 117 ? 12.648 -26.680 -2.408 1.00 75.44 101 GLY A O 1
ATOM 691 N N . TYR A 1 118 ? 10.468 -26.621 -1.858 1.00 74.32 102 TYR A N 1
ATOM 692 C CA . TYR A 1 118 ? 10.031 -26.271 -3.222 1.00 81.88 102 TYR A CA 1
ATOM 693 C C . TYR A 1 118 ? 9.702 -24.790 -3.421 1.00 82.10 102 TYR A C 1
ATOM 694 O O . TYR A 1 118 ? 9.170 -24.409 -4.481 1.00 87.99 102 TYR A O 1
ATOM 703 N N . ALA A 1 119 ? 10.089 -23.954 -2.456 1.00 73.09 103 ALA A N 1
ATOM 704 C CA . ALA A 1 119 ? 9.741 -22.536 -2.463 1.00 64.01 103 ALA A CA 1
ATOM 705 C C . ALA A 1 119 ? 9.970 -21.874 -3.816 1.00 59.26 103 ALA A C 1
ATOM 706 O O . ALA A 1 119 ? 9.131 -21.130 -4.303 1.00 53.63 103 ALA A O 1
ATOM 708 N N . LYS A 1 120 ? 11.107 -22.153 -4.431 1.00 62.46 104 LYS A N 1
ATOM 709 C CA . LYS A 1 120 ? 11.433 -21.520 -5.695 1.00 72.38 104 LYS A CA 1
ATOM 710 C C . LYS A 1 120 ? 10.394 -21.834 -6.757 1.00 77.73 104 LYS A C 1
ATOM 711 O O . LYS A 1 120 ? 9.926 -20.914 -7.467 1.00 79.06 104 LYS A O 1
ATOM 717 N N . GLU A 1 121 ? 10.022 -23.115 -6.855 1.00 78.84 105 GLU A N 1
ATOM 718 C CA . GLU A 1 121 ? 8.988 -23.534 -7.825 1.00 77.25 105 GLU A CA 1
ATOM 719 C C . GLU A 1 121 ? 7.617 -22.958 -7.495 1.00 67.60 105 GLU A C 1
ATOM 720 O O . GLU A 1 121 ? 6.798 -22.773 -8.379 1.00 68.88 105 GLU A O 1
ATOM 726 N N . ILE A 1 122 ? 7.368 -22.677 -6.225 1.00 62.64 106 ILE A N 1
ATOM 727 C CA . ILE A 1 122 ? 6.175 -21.935 -5.849 1.00 53.73 106 ILE A CA 1
ATOM 728 C C . ILE A 1 122 ? 6.221 -20.548 -6.460 1.00 52.28 106 ILE A C 1
ATOM 729 O O . ILE A 1 122 ? 5.285 -20.161 -7.143 1.00 49.94 106 ILE A O 1
ATOM 734 N N . GLY A 1 123 ? 7.315 -19.830 -6.236 1.00 55.57 107 GLY A N 1
ATOM 735 C CA . GLY A 1 123 ? 7.494 -18.481 -6.799 1.00 59.20 107 GLY A CA 1
ATOM 736 C C . GLY A 1 123 ? 7.470 -18.429 -8.321 1.00 57.17 107 GLY A C 1
ATOM 737 O O . GLY A 1 123 ? 6.770 -17.593 -8.917 1.00 50.77 107 GLY A O 1
ATOM 738 N N . ARG A 1 124 ? 8.237 -19.331 -8.937 1.00 58.71 108 ARG A N 1
ATOM 739 C CA . ARG A 1 124 ? 8.212 -19.543 -10.385 1.00 62.96 108 ARG A CA 1
ATOM 740 C C . ARG A 1 124 ? 6.786 -19.708 -10.941 1.00 67.99 108 ARG A C 1
ATOM 741 O O . ARG A 1 124 ? 6.474 -19.222 -12.040 1.00 66.92 108 ARG A O 1
ATOM 743 N N . ALA A 1 125 ? 5.929 -20.374 -10.160 1.00 72.25 109 ALA A N 1
ATOM 744 C CA . ALA A 1 125 ? 4.523 -20.583 -10.508 1.00 65.41 109 ALA A CA 1
ATOM 745 C C . ALA A 1 125 ? 3.693 -19.322 -10.396 1.00 64.67 109 ALA A C 1
ATOM 746 O O . ALA A 1 125 ? 2.978 -18.982 -11.327 1.00 63.21 109 ALA A O 1
ATOM 748 N N . ILE A 1 126 ? 3.804 -18.626 -9.271 1.00 65.16 110 ILE A N 1
ATOM 749 C CA . ILE A 1 126 ? 3.007 -17.419 -9.023 1.00 64.51 110 ILE A CA 1
ATOM 750 C C . ILE A 1 126 ? 3.231 -16.337 -10.082 1.00 64.44 110 ILE A C 1
ATOM 751 O O . ILE A 1 126 ? 2.268 -15.779 -10.651 1.00 61.73 110 ILE A O 1
ATOM 756 N N . VAL A 1 127 ? 4.499 -16.013 -10.304 1.00 66.33 111 VAL A N 1
ATOM 757 C CA . VAL A 1 127 ? 4.875 -15.038 -11.312 1.00 70.81 111 VAL A CA 1
ATOM 758 C C . VAL A 1 127 ? 4.429 -15.447 -12.710 1.00 76.87 111 VAL A C 1
ATOM 759 O O . VAL A 1 127 ? 4.185 -14.575 -13.552 1.00 84.43 111 VAL A O 1
ATOM 763 N N . GLU A 1 128 ? 4.304 -16.758 -12.942 1.00 81.42 112 GLU A N 1
ATOM 764 C CA . GLU A 1 128 ? 3.821 -17.261 -14.231 1.00 85.58 112 GLU A CA 1
ATOM 765 C C . GLU A 1 128 ? 2.326 -17.060 -14.460 1.00 82.60 112 GLU A C 1
ATOM 766 O O . GLU A 1 128 ? 1.920 -16.747 -15.566 1.00 90.03 112 GLU A O 1
ATOM 772 N N . VAL A 1 129 ? 1.521 -17.243 -13.423 1.00 81.08 113 VAL A N 1
ATOM 773 C CA . VAL A 1 129 ? 0.063 -17.136 -13.554 1.00 77.71 113 VAL A CA 1
ATOM 774 C C . VAL A 1 129 ? -0.475 -15.758 -13.220 1.00 75.43 113 VAL A C 1
ATOM 775 O O . VAL A 1 129 ? -1.638 -15.492 -13.478 1.00 77.36 113 VAL A O 1
ATOM 779 N N . HIS A 1 130 ? 0.345 -14.913 -12.589 1.00 77.40 114 HIS A N 1
ATOM 780 C CA . HIS A 1 130 ? 0.003 -13.504 -12.362 1.00 77.53 114 HIS A CA 1
ATOM 781 C C . HIS A 1 130 ? 1.001 -12.681 -13.172 1.00 81.69 114 HIS A C 1
ATOM 782 O O . HIS A 1 130 ? 2.166 -12.515 -12.789 1.00 76.90 114 HIS A O 1
ATOM 789 N N . LYS A 1 131 ? 0.543 -12.198 -14.323 1.00 86.84 115 LYS A N 1
ATOM 790 C CA . LYS A 1 131 ? 1.367 -11.373 -15.191 1.00 82.95 115 LYS A CA 1
ATOM 791 C C . LYS A 1 131 ? 1.860 -10.151 -14.441 1.00 76.61 115 LYS A C 1
ATOM 792 O O . LYS A 1 131 ? 3.005 -9.761 -14.608 1.00 93.22 115 LYS A O 1
ATOM 794 N N . ASN A 1 132 ? 1.014 -9.597 -13.578 1.00 69.26 116 ASN A N 1
ATOM 795 C CA . ASN A 1 132 ? 1.291 -8.317 -12.924 1.00 66.79 116 ASN A CA 1
ATOM 796 C C . ASN A 1 132 ? 2.409 -8.367 -11.887 1.00 60.57 116 ASN A C 1
ATOM 797 O O . ASN A 1 132 ? 3.092 -7.378 -11.692 1.00 61.52 116 ASN A O 1
ATOM 802 N N . VAL A 1 133 ? 2.601 -9.509 -11.238 1.00 58.37 117 VAL A N 1
ATOM 803 C CA . VAL A 1 133 ? 3.685 -9.639 -10.255 1.00 62.26 117 VAL A CA 1
ATOM 804 C C . VAL A 1 133 ? 5.016 -9.800 -10.989 1.00 65.48 117 VAL A C 1
ATOM 805 O O . VAL A 1 133 ? 5.083 -10.463 -12.032 1.00 69.09 117 VAL A O 1
ATOM 809 N N . LYS A 1 134 ? 6.051 -9.161 -10.448 1.00 68.61 118 LYS A N 1
ATOM 810 C CA . LYS A 1 134 ? 7.419 -9.261 -10.956 1.00 70.15 118 LYS A CA 1
ATOM 811 C C . LYS A 1 134 ? 8.404 -9.916 -9.997 1.00 70.70 118 LYS A C 1
ATOM 812 O O . LYS A 1 134 ? 9.473 -10.322 -10.422 1.00 73.71 118 LYS A O 1
ATOM 818 N N . ALA A 1 135 ? 8.054 -10.021 -8.723 1.00 70.48 119 ALA A N 1
ATOM 819 C CA . ALA A 1 135 ? 8.921 -10.635 -7.744 1.00 69.66 119 ALA A CA 1
ATOM 820 C C . ALA A 1 135 ? 8.081 -11.280 -6.676 1.00 70.49 119 ALA A C 1
ATOM 821 O O . ALA A 1 135 ? 6.946 -10.854 -6.426 1.00 74.20 119 ALA A O 1
ATOM 823 N N . VAL A 1 136 ? 8.645 -12.317 -6.059 1.00 67.90 120 VAL A N 1
ATOM 824 C CA . VAL A 1 136 ? 7.953 -13.096 -5.034 1.00 69.74 120 VAL A CA 1
ATOM 825 C C . VAL A 1 136 ? 8.922 -13.367 -3.888 1.00 66.06 120 VAL A C 1
ATOM 826 O O . VAL A 1 136 ? 10.038 -13.812 -4.123 1.00 70.66 120 VAL A O 1
ATOM 830 N N . TYR A 1 137 ? 8.474 -13.088 -2.663 1.00 63.89 121 TYR A N 1
ATOM 831 C CA . TYR A 1 137 ? 9.218 -13.364 -1.438 1.00 62.00 121 TYR A CA 1
ATOM 832 C C . TYR A 1 137 ? 8.430 -14.297 -0.508 1.00 61.97 121 TYR A C 1
ATOM 833 O O . TYR A 1 137 ? 7.250 -14.568 -0.735 1.00 55.22 121 TYR A O 1
ATOM 842 N N . MET A 1 138 ? 9.099 -14.763 0.548 1.00 67.09 122 MET A N 1
ATOM 843 C CA . MET A 1 138 ? 8.487 -15.625 1.565 1.00 69.71 122 MET A CA 1
ATOM 844 C C . MET A 1 138 ? 8.893 -15.176 2.968 1.00 72.30 122 MET A C 1
ATOM 845 O O . MET A 1 138 ? 10.078 -14.906 3.217 1.00 67.70 122 MET A O 1
ATOM 850 N N . LYS A 1 139 ? 7.905 -15.086 3.866 1.00 78.04 123 LYS A N 1
ATOM 851 C CA . LYS A 1 139 ? 8.129 -14.575 5.219 1.00 83.55 123 LYS A CA 1
ATOM 852 C C . LYS A 1 139 ? 8.878 -15.632 6.016 1.00 89.10 123 LYS A C 1
ATOM 853 O O . LYS A 1 139 ? 8.546 -16.823 5.948 1.00 98.35 123 LYS A O 1
ATOM 859 N N . GLY A 1 140 ? 9.901 -15.190 6.741 1.00 85.04 124 GLY A N 1
ATOM 860 C CA . GLY A 1 140 ? 10.676 -16.065 7.603 1.00 80.69 124 GLY A CA 1
ATOM 861 C C . GLY A 1 140 ? 11.452 -15.242 8.604 1.00 83.02 124 GLY A C 1
ATOM 862 O O . GLY A 1 140 ? 11.749 -14.064 8.372 1.00 81.87 124 GLY A O 1
ATOM 863 N N . SER A 1 141 ? 11.793 -15.875 9.719 1.00 82.32 125 SER A N 1
ATOM 864 C CA . SER A 1 141 ? 12.517 -15.201 10.800 1.00 74.35 125 SER A CA 1
ATOM 865 C C . SER A 1 141 ? 14.038 -15.422 10.702 1.00 70.30 125 SER A C 1
ATOM 866 O O . SER A 1 141 ? 14.519 -16.470 10.246 1.00 69.98 125 SER A O 1
ATOM 869 N N . LYS A 1 142 ? 14.781 -14.389 11.069 1.00 66.25 126 LYS A N 1
ATOM 870 C CA . LYS A 1 142 ? 16.189 -14.498 11.411 1.00 63.09 126 LYS A CA 1
ATOM 871 C C . LYS A 1 142 ? 16.279 -14.380 12.929 1.00 68.85 126 LYS A C 1
ATOM 872 O O . LYS A 1 142 ? 15.506 -13.624 13.524 1.00 85.15 126 LYS A O 1
ATOM 874 N N . ILE A 1 143 ? 17.202 -15.120 13.551 1.00 65.37 127 ILE A N 1
ATOM 875 C CA . ILE A 1 143 ? 17.375 -15.099 15.019 1.00 65.84 127 ILE A CA 1
ATOM 876 C C . ILE A 1 143 ? 18.569 -14.213 15.388 1.00 72.18 127 ILE A C 1
ATOM 877 O O . ILE A 1 143 ? 19.695 -14.572 15.064 1.00 71.60 127 ILE A O 1
ATOM 879 N N . GLU A 1 144 ? 18.325 -13.071 16.048 1.00 83.51 128 GLU A N 1
ATOM 880 C CA . GLU A 1 144 ? 19.402 -12.109 16.397 1.00 88.41 128 GLU A CA 1
ATOM 881 C C . GLU A 1 144 ? 20.326 -12.645 17.478 1.00 85.40 128 GLU A C 1
ATOM 882 O O . GLU A 1 144 ? 21.529 -12.760 17.277 1.00 85.44 128 GLU A O 1
ATOM 888 N N . GLY A 1 145 ? 19.752 -12.974 18.622 1.00 83.33 129 GLY A N 1
ATOM 889 C CA . GLY A 1 145 ? 20.533 -13.512 19.719 1.00 79.98 129 GLY A CA 1
ATOM 890 C C . GLY A 1 145 ? 19.613 -14.040 20.784 1.00 82.15 129 GLY A C 1
ATOM 891 O O . GLY A 1 145 ? 19.614 -15.244 21.088 1.00 95.02 129 GLY A O 1
ATOM 892 N N . GLU A 1 146 ? 18.834 -13.124 21.351 1.00 80.76 130 GLU A N 1
ATOM 893 C CA . GLU A 1 146 ? 17.657 -13.477 22.141 1.00 79.52 130 GLU A CA 1
ATOM 894 C C . GLU A 1 146 ? 16.451 -13.317 21.233 1.00 77.04 130 GLU A C 1
ATOM 895 O O . GLU A 1 146 ? 15.812 -14.310 20.879 1.00 75.97 130 GLU A O 1
ATOM 897 N N . TYR A 1 147 ? 16.184 -12.088 20.802 1.00 78.18 131 TYR A N 1
ATOM 898 C CA . TYR A 1 147 ? 15.015 -11.827 19.954 1.00 84.74 131 TYR A CA 1
ATOM 899 C C . TYR A 1 147 ? 15.162 -12.488 18.571 1.00 85.05 131 TYR A C 1
ATOM 900 O O . TYR A 1 147 ? 16.287 -12.758 18.119 1.00 71.82 131 TYR A O 1
ATOM 902 N N . ARG A 1 148 ? 14.019 -12.786 17.941 1.00 87.41 132 ARG A N 1
ATOM 903 C CA . ARG A 1 148 ? 13.967 -13.249 16.541 1.00 84.71 132 ARG A CA 1
ATOM 904 C C . ARG A 1 148 ? 13.277 -12.192 15.683 1.00 86.23 132 ARG A C 1
ATOM 905 O O . ARG A 1 148 ? 12.160 -11.780 15.995 1.00 97.34 132 ARG A O 1
ATOM 907 N N . THR A 1 149 ? 13.945 -11.759 14.613 1.00 83.56 133 THR A N 1
ATOM 908 C CA . THR A 1 149 ? 13.423 -10.715 13.723 1.00 88.03 133 THR A CA 1
ATOM 909 C C . THR A 1 149 ? 12.991 -11.298 12.385 1.00 90.23 133 THR A C 1
ATOM 910 O O . THR A 1 149 ? 13.506 -12.335 11.965 1.00 94.72 133 THR A O 1
ATOM 914 N N . ARG A 1 150 ? 12.044 -10.619 11.730 1.00 88.36 134 ARG A N 1
ATOM 915 C CA . ARG A 1 150 ? 11.454 -11.089 10.472 1.00 81.05 134 ARG A CA 1
ATOM 916 C C . ARG A 1 150 ? 12.266 -10.620 9.271 1.00 77.72 134 ARG A C 1
ATOM 917 O O . ARG A 1 150 ? 13.079 -9.700 9.365 1.00 70.69 134 ARG A O 1
ATOM 919 N N . GLU A 1 151 ? 12.024 -11.283 8.148 1.00 79.89 135 GLU A N 1
ATOM 920 C CA . GLU A 1 151 ? 12.631 -10.945 6.862 1.00 77.79 135 GLU A CA 1
ATOM 921 C C . GLU A 1 151 ? 11.917 -11.685 5.741 1.00 72.99 135 GLU A C 1
ATOM 922 O O . GLU A 1 151 ? 11.307 -12.735 5.955 1.00 76.34 135 GLU A O 1
ATOM 928 N N . LEU A 1 152 ? 12.027 -11.154 4.539 1.00 67.75 136 LEU A N 1
ATOM 929 C CA . LEU A 1 152 ? 11.364 -11.743 3.382 1.00 72.05 136 LEU A CA 1
ATOM 930 C C . LEU A 1 152 ? 12.392 -12.431 2.484 1.00 73.27 136 LEU A C 1
ATOM 931 O O . LEU A 1 152 ? 13.150 -11.775 1.770 1.00 77.67 136 LEU A O 1
ATOM 936 N N . ILE A 1 153 ? 12.423 -13.758 2.532 1.00 69.12 137 ILE A N 1
ATOM 937 C CA . ILE A 1 153 ? 13.367 -14.521 1.729 1.00 67.81 137 ILE A CA 1
ATOM 938 C C . ILE A 1 153 ? 12.906 -14.485 0.270 1.00 65.93 137 ILE A C 1
ATOM 939 O O . ILE A 1 153 ? 11.764 -14.840 -0.026 1.00 64.03 137 ILE A O 1
ATOM 941 N N . HIS A 1 154 ? 13.784 -14.027 -0.621 1.00 64.75 138 HIS A N 1
ATOM 942 C CA . HIS A 1 154 ? 13.473 -13.930 -2.049 1.00 65.13 138 HIS A CA 1
ATOM 943 C C . HIS A 1 154 ? 13.431 -15.323 -2.681 1.00 62.18 138 HIS A C 1
ATOM 944 O O . HIS A 1 154 ? 14.377 -16.095 -2.588 1.00 57.86 138 HIS A O 1
ATOM 951 N N . ILE A 1 155 ? 12.321 -15.625 -3.335 1.00 64.41 139 ILE A N 1
ATOM 952 C CA . ILE A 1 155 ? 12.116 -16.932 -3.955 1.00 65.95 139 ILE A CA 1
ATOM 953 C C . ILE A 1 155 ? 11.923 -16.874 -5.458 1.00 66.71 139 ILE A C 1
ATOM 954 O O . ILE A 1 155 ? 12.175 -17.871 -6.138 1.00 74.01 139 ILE A O 1
ATOM 959 N N . ALA A 1 156 ? 11.437 -15.752 -5.980 1.00 65.22 140 ALA A N 1
ATOM 960 C CA . ALA A 1 156 ? 11.312 -15.605 -7.423 1.00 68.88 140 ALA A CA 1
ATOM 961 C C . ALA A 1 156 ? 11.262 -14.172 -7.892 1.00 67.04 140 ALA A C 1
ATOM 962 O O . ALA A 1 156 ? 10.927 -13.261 -7.137 1.00 66.93 140 ALA A O 1
ATOM 964 N N . GLY A 1 157 ? 11.597 -13.999 -9.165 1.00 69.14 141 GLY A N 1
ATOM 965 C CA . GLY A 1 157 ? 11.441 -12.729 -9.849 1.00 72.47 141 GLY A CA 1
ATOM 966 C C . GLY A 1 157 ? 12.568 -11.748 -9.639 1.00 71.02 141 GLY A C 1
ATOM 967 O O . GLY A 1 157 ? 13.618 -12.100 -9.108 1.00 71.30 141 GLY A O 1
ATOM 968 N N . GLU A 1 158 ? 12.323 -10.509 -10.055 1.00 73.53 142 GLU A N 1
ATOM 969 C CA . GLU A 1 158 ? 13.298 -9.430 -9.958 1.00 77.66 142 GLU A CA 1
ATOM 970 C C . GLU A 1 158 ? 13.747 -9.171 -8.517 1.00 75.59 142 GLU A C 1
ATOM 971 O O . GLU A 1 158 ? 13.049 -9.523 -7.559 1.00 71.10 142 GLU A O 1
ATOM 977 N N . ASN A 1 159 ? 14.913 -8.543 -8.382 1.00 74.20 143 ASN A N 1
ATOM 978 C CA . ASN A 1 159 ? 15.513 -8.285 -7.075 1.00 76.14 143 ASN A CA 1
ATOM 979 C C . ASN A 1 159 ? 15.136 -6.901 -6.548 1.00 74.75 143 ASN A C 1
ATOM 980 O O . ASN A 1 159 ? 15.998 -6.078 -6.210 1.00 74.25 143 ASN A O 1
ATOM 985 N N . ILE A 1 160 ? 13.825 -6.686 -6.437 1.00 75.67 144 ILE A N 1
ATOM 986 C CA . ILE A 1 160 ? 13.246 -5.381 -6.078 1.00 76.36 144 ILE A CA 1
ATOM 987 C C . ILE A 1 160 ? 12.287 -5.524 -4.888 1.00 77.35 144 ILE A C 1
ATOM 988 O O . ILE A 1 160 ? 11.458 -6.436 -4.859 1.00 73.63 144 ILE A O 1
ATOM 993 N N . THR A 1 161 ? 12.443 -4.638 -3.902 1.00 75.28 145 THR A N 1
ATOM 994 C CA . THR A 1 161 ? 11.570 -4.571 -2.727 1.00 70.44 145 THR A CA 1
ATOM 995 C C . THR A 1 161 ? 10.644 -3.337 -2.754 1.00 72.66 145 THR A C 1
ATOM 996 O O . THR A 1 161 ? 9.661 -3.260 -2.007 1.00 68.85 145 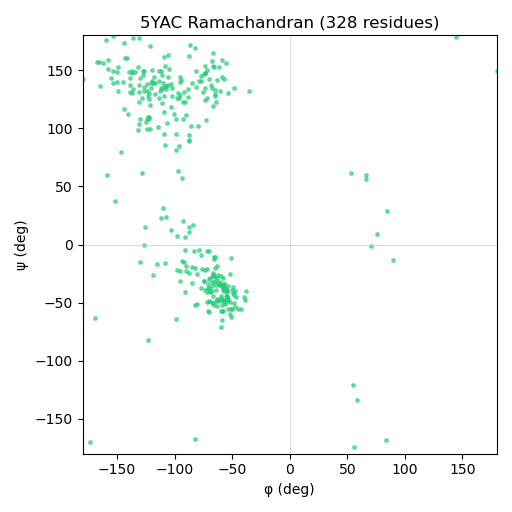THR A O 1
ATOM 1000 N N . GLU A 1 162 ? 10.965 -2.371 -3.612 1.00 72.73 146 GLU A N 1
ATOM 1001 C CA . GLU A 1 162 ? 10.215 -1.138 -3.703 1.00 69.79 146 GLU A CA 1
ATOM 1002 C C . GLU A 1 162 ? 9.148 -1.327 -4.758 1.00 67.00 146 GLU A C 1
ATOM 1003 O O . GLU A 1 162 ? 9.446 -1.812 -5.850 1.00 63.59 146 GLU A O 1
ATOM 1009 N N . THR A 1 163 ? 7.910 -0.961 -4.424 1.00 68.84 147 THR A N 1
ATOM 1010 C CA . THR A 1 163 ? 6.801 -0.956 -5.394 1.00 70.40 147 THR A CA 1
ATOM 1011 C C . THR A 1 163 ? 5.758 0.130 -5.058 1.00 70.50 147 THR A C 1
ATOM 1012 O O . THR A 1 163 ? 5.533 0.449 -3.877 1.00 72.38 147 THR A O 1
ATOM 1016 N N . ILE A 1 164 ? 5.130 0.673 -6.104 1.00 63.98 148 ILE A N 1
ATOM 1017 C CA . ILE A 1 164 ? 4.074 1.673 -5.973 1.00 57.22 148 ILE A CA 1
ATOM 1018 C C . ILE A 1 164 ? 2.724 0.954 -6.109 1.00 58.47 148 ILE A C 1
ATOM 1019 O O . ILE A 1 164 ? 2.252 0.702 -7.216 1.00 59.84 148 ILE A O 1
ATOM 1021 N N . HIS A 1 165 ? 2.125 0.589 -4.979 1.00 59.55 149 HIS A N 1
ATOM 1022 C CA . HIS A 1 165 ? 0.842 -0.112 -4.970 1.00 62.06 149 HIS A CA 1
ATOM 1023 C C . HIS A 1 165 ? -0.292 0.838 -5.321 1.00 70.33 149 HIS A C 1
ATOM 1024 O O . HIS A 1 165 ? -0.218 2.021 -4.983 1.00 78.34 149 HIS A O 1
ATOM 1031 N N . ARG A 1 166 ? -1.328 0.316 -5.993 1.00 73.81 150 ARG A N 1
ATOM 1032 C CA . ARG A 1 166 ? -2.548 1.081 -6.319 1.00 71.84 150 ARG A CA 1
ATOM 1033 C C . ARG A 1 166 ? -3.695 0.587 -5.485 1.00 67.79 150 ARG A C 1
ATOM 1034 O O . ARG A 1 166 ? -3.983 -0.605 -5.520 1.00 79.50 150 ARG A O 1
ATOM 1042 N N . GLU A 1 167 ? -4.383 1.496 -4.796 1.00 65.53 151 GLU A N 1
ATOM 1043 C CA . GLU A 1 167 ? -5.401 1.119 -3.803 1.00 70.48 151 GLU A CA 1
ATOM 1044 C C . GLU A 1 167 ? -6.764 1.727 -4.101 1.00 74.68 151 GLU A C 1
ATOM 1045 O O . GLU A 1 167 ? -7.623 1.063 -4.691 1.00 85.08 151 GLU A O 1
ATOM 1051 N N . ASN A 1 168 ? -6.956 2.982 -3.706 1.00 71.87 152 ASN A N 1
ATOM 1052 C CA . ASN A 1 168 ? -8.250 3.642 -3.809 1.00 75.77 152 ASN A CA 1
ATOM 1053 C C . ASN A 1 168 ? -8.075 4.968 -4.512 1.00 75.84 152 ASN A C 1
ATOM 1054 O O . ASN A 1 168 ? -8.329 6.036 -3.949 1.00 75.43 152 ASN A O 1
ATOM 1059 N N . GLY A 1 169 ? -7.607 4.888 -5.751 1.00 75.95 153 GLY A N 1
ATOM 1060 C CA . GLY A 1 169 ? -7.393 6.077 -6.569 1.00 77.31 153 GLY A CA 1
ATOM 1061 C C . GLY A 1 169 ? -6.148 6.828 -6.160 1.00 73.38 153 GLY A C 1
ATOM 1062 O O . GLY A 1 169 ? -5.915 7.942 -6.632 1.00 79.23 153 GLY A O 1
ATOM 1063 N N . ILE A 1 170 ? -5.362 6.201 -5.283 1.00 71.49 154 ILE A N 1
ATOM 1064 C CA . ILE A 1 170 ? -4.117 6.757 -4.745 1.00 74.93 154 ILE A CA 1
ATOM 1065 C C . ILE A 1 170 ? -3.030 5.707 -4.890 1.00 70.73 154 ILE A C 1
ATOM 1066 O O . ILE A 1 170 ? -3.304 4.521 -4.802 1.00 75.34 154 ILE A O 1
ATOM 1071 N N . ARG A 1 171 ? -1.821 6.175 -5.188 1.00 71.72 155 ARG A N 1
ATOM 1072 C CA . ARG A 1 171 ? -0.640 5.345 -5.400 1.00 69.12 155 ARG A CA 1
ATOM 1073 C C . ARG A 1 171 ? 0.314 5.499 -4.213 1.00 66.22 155 ARG A C 1
ATOM 1074 O O . ARG A 1 171 ? 0.562 6.615 -3.753 1.00 58.98 155 ARG A O 1
ATOM 1076 N N . LEU A 1 172 ? 0.822 4.372 -3.715 1.00 67.63 156 LEU A N 1
ATOM 1077 C CA . LEU A 1 172 ? 1.638 4.326 -2.500 1.00 64.82 156 LEU A CA 1
ATOM 1078 C C . LEU A 1 172 ? 2.999 3.727 -2.772 1.00 58.81 156 LEU A C 1
ATOM 1079 O O . LEU A 1 172 ? 3.107 2.519 -2.984 1.00 61.31 156 LEU A O 1
ATOM 1084 N N . LYS A 1 173 ? 4.029 4.565 -2.759 1.00 52.71 157 LYS A N 1
ATOM 1085 C CA . LYS A 1 173 ? 5.387 4.074 -2.796 1.00 54.33 157 LYS A CA 1
ATOM 1086 C C . LYS A 1 173 ? 5.638 3.348 -1.469 1.00 57.17 157 LYS A C 1
ATOM 1087 O O . LYS A 1 173 ? 5.255 3.831 -0.400 1.00 57.71 157 LYS A O 1
ATOM 1089 N N . LEU A 1 174 ? 6.240 2.168 -1.552 1.00 58.38 158 LEU A N 1
ATOM 1090 C CA . LEU A 1 174 ? 6.430 1.328 -0.394 1.00 61.27 158 LEU A CA 1
ATOM 1091 C C . LEU A 1 174 ? 7.641 0.438 -0.615 1.00 65.44 158 LEU A C 1
ATOM 1092 O O . LEU A 1 174 ? 7.854 -0.081 -1.713 1.00 67.18 158 LEU A O 1
ATOM 1097 N N . ASP A 1 175 ? 8.438 0.284 0.437 1.00 68.48 159 ASP A N 1
ATOM 1098 C CA . ASP A 1 175 ? 9.410 -0.789 0.517 1.00 72.74 159 ASP A CA 1
ATOM 1099 C C . ASP A 1 175 ? 8.738 -1.849 1.358 1.00 72.42 159 ASP A C 1
ATOM 1100 O O . ASP A 1 175 ? 8.566 -1.691 2.577 1.00 69.66 159 ASP A O 1
ATOM 1105 N N . VAL A 1 176 ? 8.352 -2.926 0.685 1.00 73.40 160 VAL A N 1
ATOM 1106 C CA . VAL A 1 176 ? 7.601 -4.015 1.316 1.00 73.55 160 VAL A CA 1
ATOM 1107 C C . VAL A 1 176 ? 8.408 -4.768 2.388 1.00 76.93 160 VAL A C 1
ATOM 1108 O O . VAL A 1 176 ? 7.848 -5.601 3.105 1.00 82.15 160 VAL A O 1
ATOM 1112 N N . ALA A 1 177 ? 9.716 -4.508 2.460 1.00 71.33 161 ALA A N 1
ATOM 1113 C CA . ALA A 1 177 ? 10.567 -5.080 3.481 1.00 65.10 161 ALA A CA 1
ATOM 1114 C C . ALA A 1 177 ? 10.660 -4.201 4.707 1.00 65.13 161 ALA A C 1
ATOM 1115 O O . ALA A 1 177 ? 10.636 -4.726 5.824 1.00 71.42 161 ALA A O 1
ATOM 1117 N N . LYS A 1 178 ? 10.759 -2.884 4.511 1.00 61.48 162 LYS A N 1
ATOM 1118 C CA . LYS A 1 178 ? 10.975 -1.950 5.630 1.00 62.86 162 LYS A CA 1
ATOM 1119 C C . LYS A 1 178 ? 9.686 -1.609 6.406 1.00 62.38 162 LYS A C 1
ATOM 1120 O O . LYS A 1 178 ? 9.648 -1.719 7.628 1.00 61.40 162 LYS A O 1
ATOM 1122 N N . VAL A 1 179 ? 8.647 -1.206 5.682 1.00 60.91 163 VAL A N 1
ATOM 1123 C CA . VAL A 1 179 ? 7.401 -0.752 6.266 1.00 58.76 163 VAL A CA 1
ATOM 1124 C C . VAL A 1 179 ? 6.342 -1.812 6.088 1.00 63.24 163 VAL A C 1
ATOM 1125 O O . VAL A 1 179 ? 6.231 -2.375 5.001 1.00 65.32 163 VAL A O 1
ATOM 1127 N N . TYR A 1 180 ? 5.549 -2.043 7.139 1.00 72.37 164 TYR A N 1
ATOM 1128 C CA . TYR A 1 180 ? 4.418 -2.999 7.106 1.00 77.47 164 TYR A CA 1
ATOM 1129 C C . TYR A 1 180 ? 3.196 -2.421 6.376 1.00 72.27 164 TYR A C 1
ATOM 1130 O O . TYR A 1 180 ? 2.909 -1.220 6.471 1.00 66.76 164 TYR A O 1
ATOM 1139 N N . PHE A 1 181 ? 2.474 -3.300 5.678 1.00 68.70 165 PHE A N 1
ATOM 1140 C CA . PHE A 1 181 ? 1.292 -2.917 4.906 1.00 65.88 165 PHE A CA 1
ATOM 1141 C C . PHE A 1 181 ? 0.430 -4.117 4.504 1.00 63.20 165 PHE A C 1
ATOM 1142 O O . PHE A 1 181 ? 0.951 -5.130 4.030 1.00 62.67 165 PHE A O 1
ATOM 1150 N N . SER A 1 182 ? -0.888 -3.960 4.654 1.00 63.77 166 SER A N 1
ATOM 1151 C CA . SER A 1 182 ? -1.860 -5.009 4.364 1.00 66.90 166 SER A CA 1
ATOM 1152 C C . SER A 1 182 ? -2.880 -4.493 3.352 1.00 66.98 166 SER A C 1
ATOM 1153 O O . SER A 1 182 ? -3.729 -3.668 3.696 1.00 68.52 166 SER A O 1
ATOM 1156 N N . PRO A 1 183 ? -2.815 -4.988 2.102 1.00 69.01 167 PRO A N 1
ATOM 1157 C CA . PRO A 1 183 ? -3.746 -4.495 1.085 1.00 66.51 167 PRO A CA 1
ATOM 1158 C C . PRO A 1 183 ? -5.182 -4.949 1.265 1.00 60.98 167 PRO A C 1
ATOM 1159 O O . PRO A 1 183 ? -6.073 -4.326 0.733 1.00 61.17 167 PRO A O 1
ATOM 1163 N N . ARG A 1 184 ? -5.399 -6.031 1.993 1.00 64.20 168 ARG A N 1
ATOM 1164 C CA . ARG A 1 184 ? -6.740 -6.513 2.279 1.00 70.37 168 ARG A CA 1
ATOM 1165 C C . ARG A 1 184 ? -7.615 -5.440 2.898 1.00 77.31 168 ARG A C 1
ATOM 1166 O O . ARG A 1 184 ? -8.806 -5.380 2.603 1.00 79.95 168 ARG A O 1
ATOM 1174 N N . LEU A 1 185 ? -7.018 -4.582 3.733 1.00 88.40 169 LEU A N 1
ATOM 1175 C CA . LEU A 1 185 ? -7.753 -3.480 4.408 1.00 91.91 169 LEU A CA 1
ATOM 1176 C C . LEU A 1 185 ? -8.333 -2.394 3.465 1.00 88.90 169 LEU A C 1
ATOM 1177 O O . LEU A 1 185 ? -9.140 -1.556 3.895 1.00 87.88 169 LEU A O 1
ATOM 1182 N N . ALA A 1 186 ? -7.945 -2.428 2.188 1.00 83.14 170 ALA A N 1
ATOM 1183 C CA . ALA A 1 186 ? -8.346 -1.422 1.218 1.00 71.92 170 ALA A CA 1
ATOM 1184 C C . ALA A 1 186 ? -9.815 -1.077 1.375 1.00 65.70 170 ALA A C 1
ATOM 1185 O O . ALA A 1 186 ? -10.176 0.071 1.620 1.00 55.59 170 ALA A O 1
ATOM 1187 N N . THR A 1 187 ? -10.644 -2.107 1.297 1.00 70.36 171 THR A N 1
ATOM 1188 C CA . THR A 1 187 ? -12.098 -1.956 1.426 1.00 67.99 171 THR A CA 1
ATOM 1189 C C . THR A 1 187 ? -12.408 -1.163 2.688 1.00 66.26 171 THR A C 1
ATOM 1190 O O . THR A 1 187 ? -13.034 -0.106 2.631 1.00 68.25 171 THR A O 1
ATOM 1194 N N . GLU A 1 188 ? -11.910 -1.655 3.816 1.00 65.22 172 GLU A N 1
ATOM 1195 C CA . GLU A 1 188 ? -12.127 -0.992 5.096 1.00 61.61 172 GLU A CA 1
ATOM 1196 C C . GLU A 1 188 ? -11.822 0.489 5.032 1.00 59.68 172 GLU A C 1
ATOM 1197 O O . GLU A 1 188 ? -12.571 1.304 5.538 1.00 62.77 172 GLU A O 1
ATOM 1203 N N . ARG A 1 189 ? -10.724 0.835 4.396 1.00 61.42 173 ARG A N 1
ATOM 1204 C CA . ARG A 1 189 ? -10.337 2.224 4.304 1.00 66.30 173 ARG A CA 1
ATOM 1205 C C . ARG A 1 189 ? -11.414 3.071 3.644 1.00 67.97 173 ARG A C 1
ATOM 1206 O O . ARG A 1 189 ? -11.797 4.102 4.177 1.00 72.90 173 ARG A O 1
ATOM 1214 N N . MET A 1 190 ? -11.932 2.630 2.509 1.00 70.48 174 MET A N 1
ATOM 1215 C CA . MET A 1 190 ? -13.034 3.351 1.874 1.00 67.78 174 MET A CA 1
ATOM 1216 C C . MET A 1 190 ? -14.239 3.473 2.789 1.00 66.33 174 MET A C 1
ATOM 1217 O O . MET A 1 190 ? -14.918 4.502 2.780 1.00 72.87 174 MET A O 1
ATOM 1222 N N . ARG A 1 191 ? -14.511 2.435 3.568 1.00 62.91 175 ARG A N 1
ATOM 1223 C CA . ARG A 1 191 ? -15.641 2.472 4.475 1.00 65.71 175 ARG A CA 1
ATOM 1224 C C . ARG A 1 191 ? -15.601 3.657 5.432 1.00 64.33 175 ARG A C 1
ATOM 1225 O O . ARG A 1 191 ? -16.647 4.239 5.718 1.00 65.70 175 ARG A O 1
ATOM 1233 N N . VAL A 1 192 ? -14.412 4.015 5.907 1.00 61.44 176 VAL A N 1
ATOM 1234 C CA . VAL A 1 192 ? -14.284 5.174 6.797 1.00 61.08 176 VAL A CA 1
ATOM 1235 C C . VAL A 1 192 ? -14.172 6.491 6.022 1.00 60.86 176 VAL A C 1
ATOM 1236 O O . VAL A 1 192 ? -14.641 7.524 6.489 1.00 65.82 176 VAL A O 1
ATOM 1240 N N . PHE A 1 193 ? -13.558 6.466 4.847 1.00 59.54 177 PHE A N 1
ATOM 1241 C CA . PHE A 1 193 ? -13.542 7.650 3.995 1.00 61.88 177 PHE A CA 1
ATOM 1242 C C . PHE A 1 193 ? -14.967 8.150 3.735 1.00 65.82 177 PHE A C 1
ATOM 1243 O O . PHE A 1 193 ? -15.201 9.360 3.736 1.00 68.05 177 PHE A O 1
ATOM 1251 N N . LYS A 1 194 ? -15.909 7.222 3.543 1.00 67.45 178 LYS A N 1
ATOM 1252 C CA . LYS A 1 194 ? -17.305 7.571 3.347 1.00 65.14 178 LYS A CA 1
ATOM 1253 C C . LYS A 1 194 ? -17.909 8.159 4.624 1.00 70.85 178 LYS A C 1
ATOM 1254 O O . LYS A 1 194 ? -18.659 9.126 4.556 1.00 81.17 178 LYS A O 1
ATOM 1256 N N . MET A 1 195 ? -17.565 7.602 5.784 1.00 73.51 179 MET A N 1
ATOM 1257 C CA . MET A 1 195 ? -18.083 8.120 7.062 1.00 71.39 179 MET A CA 1
ATOM 1258 C C . MET A 1 195 ? -17.551 9.516 7.372 1.00 70.45 179 MET A C 1
ATOM 1259 O O . MET A 1 195 ? -18.197 10.285 8.077 1.00 64.41 179 MET A O 1
ATOM 1263 N N . ALA A 1 196 ? -16.374 9.834 6.846 1.00 72.64 180 ALA A N 1
ATOM 1264 C CA . ALA A 1 196 ? -15.763 11.122 7.091 1.00 78.13 180 ALA A CA 1
ATOM 1265 C C . ALA A 1 196 ? -16.519 12.246 6.382 1.00 77.10 180 ALA A C 1
ATOM 1266 O O . ALA A 1 196 ? -17.020 12.070 5.269 1.00 73.84 180 ALA A O 1
ATOM 1268 N N . GLN A 1 197 ? -16.597 13.385 7.060 1.00 75.36 181 GLN A N 1
ATOM 1269 C CA . GLN A 1 197 ? -17.142 14.603 6.511 1.00 72.77 181 GLN A CA 1
ATOM 1270 C C . GLN A 1 197 ? -15.964 15.509 6.201 1.00 73.47 181 GLN A C 1
ATOM 1271 O O . GLN A 1 197 ? -14.914 15.417 6.857 1.00 72.12 181 GLN A O 1
ATOM 1273 N N . GLU A 1 198 ? -16.154 16.368 5.195 1.00 74.19 182 GLU A N 1
ATOM 1274 C CA . GLU A 1 198 ? -15.149 17.345 4.770 1.00 74.36 182 GLU A CA 1
ATOM 1275 C C . GLU A 1 198 ? -14.893 18.418 5.839 1.00 79.88 182 GLU A C 1
ATOM 1276 O O . GLU A 1 198 ? -15.628 18.545 6.838 1.00 78.80 182 GLU A O 1
ATOM 1278 N N . GLY A 1 199 ? -13.795 19.147 5.665 1.00 81.51 183 GLY A N 1
ATOM 1279 C CA . GLY A 1 199 ? -13.421 20.205 6.606 1.00 81.03 183 GLY A CA 1
ATOM 1280 C C . GLY A 1 199 ? -12.949 19.688 7.949 1.00 81.19 183 GLY A C 1
ATOM 1281 O O . GLY A 1 199 ? -12.545 20.477 8.800 1.00 81.82 183 GLY A O 1
ATOM 1282 N N . GLU A 1 200 ? -12.959 18.363 8.118 1.00 85.05 184 GLU A N 1
ATOM 1283 C CA . GLU A 1 200 ? -12.634 17.711 9.378 1.00 79.90 184 GLU A CA 1
ATOM 1284 C C . GLU A 1 200 ? -11.151 17.785 9.616 1.00 73.75 184 GLU A C 1
ATOM 1285 O O . GLU A 1 200 ? -10.362 17.924 8.679 1.00 75.71 184 GLU A O 1
ATOM 1287 N N . VAL A 1 201 ? -10.788 17.749 10.886 1.00 67.78 185 VAL A N 1
ATOM 1288 C CA . VAL A 1 201 ? -9.412 17.541 11.275 1.00 69.95 185 VAL A CA 1
ATOM 1289 C C . VAL A 1 201 ? -9.296 16.063 11.565 1.00 67.73 185 VAL A C 1
ATOM 1290 O O . VAL A 1 201 ? -10.058 15.535 12.369 1.00 64.12 185 VAL A O 1
ATOM 1294 N N . VAL A 1 202 ? -8.335 15.415 10.911 1.00 65.95 186 VAL A N 1
ATOM 1295 C CA . VAL A 1 202 ? -8.157 13.980 11.021 1.00 65.45 186 VAL A CA 1
ATOM 1296 C C . VAL A 1 202 ? -6.802 13.668 11.635 1.00 66.35 186 VAL A C 1
ATOM 1297 O O . VAL A 1 202 ? -5.813 14.314 11.327 1.00 67.75 186 VAL A O 1
ATOM 1301 N N . PHE A 1 203 ? -6.779 12.681 12.520 1.00 66.41 187 PHE A N 1
ATOM 1302 C CA . PHE A 1 203 ? -5.562 12.268 13.184 1.00 68.02 187 PHE A CA 1
ATOM 1303 C C . PHE A 1 203 ? -5.369 10.785 12.935 1.00 63.58 187 PHE A C 1
ATOM 1304 O O . PHE A 1 203 ? -6.062 9.950 13.492 1.00 62.16 187 PHE A O 1
ATOM 1312 N N . ASP A 1 204 ? -4.428 10.476 12.064 1.00 62.97 188 ASP A N 1
ATOM 1313 C CA . ASP A 1 204 ? -3.986 9.117 11.892 1.00 64.36 188 ASP A CA 1
ATOM 1314 C C . ASP A 1 204 ? -2.911 8.873 12.950 1.00 62.72 188 ASP A C 1
ATOM 1315 O O . ASP A 1 204 ? -1.779 9.351 12.831 1.00 58.60 188 ASP A O 1
ATOM 1320 N N . MET A 1 205 ? -3.298 8.181 14.016 1.00 63.99 189 MET A N 1
ATOM 1321 C CA . MET A 1 205 ? -2.371 7.841 15.103 1.00 62.85 189 MET A CA 1
ATOM 1322 C C . MET A 1 205 ? -1.242 6.912 14.654 1.00 62.58 189 MET A C 1
ATOM 1323 O O . MET A 1 205 ? -0.099 7.042 15.113 1.00 68.01 189 MET A O 1
ATOM 1328 N N . PHE A 1 206 ? -1.583 5.959 13.789 1.00 59.51 190 PHE A N 1
ATOM 1329 C CA . PHE A 1 206 ? -0.629 4.997 13.246 1.00 56.66 190 PHE A CA 1
ATOM 1330 C C . PHE A 1 206 ? -0.863 4.978 11.744 1.00 57.74 190 PHE A C 1
ATOM 1331 O O . PHE A 1 206 ? -1.795 4.340 11.252 1.00 62.93 190 PHE A O 1
ATOM 1339 N N . ALA A 1 207 ? -0.029 5.721 11.026 1.00 56.06 191 ALA A N 1
ATOM 1340 C CA . ALA A 1 207 ? -0.331 6.105 9.655 1.00 55.94 191 ALA A CA 1
ATOM 1341 C C . ALA A 1 207 ? 0.254 5.212 8.607 1.00 56.06 191 ALA A C 1
ATOM 1342 O O . ALA A 1 207 ? -0.261 5.194 7.483 1.00 53.57 191 ALA A O 1
ATOM 1344 N N . GLY A 1 208 ? 1.322 4.495 8.950 1.00 57.92 192 GLY A N 1
ATOM 1345 C CA . GLY A 1 208 ? 2.081 3.764 7.947 1.00 61.62 192 GLY A CA 1
ATOM 1346 C C . GLY A 1 208 ? 2.599 4.728 6.888 1.00 62.92 192 GLY A C 1
ATOM 1347 O O . GLY A 1 208 ? 3.099 5.816 7.214 1.00 63.92 192 GLY A O 1
ATOM 1348 N N . VAL A 1 209 ? 2.436 4.344 5.624 1.00 61.29 193 VAL A N 1
ATOM 1349 C CA . VAL A 1 209 ? 2.758 5.221 4.496 1.00 63.76 193 VAL A CA 1
ATOM 1350 C C . VAL A 1 209 ? 1.527 6.013 4.046 1.00 68.82 193 VAL A C 1
ATOM 1351 O O . VAL A 1 209 ? 1.481 6.517 2.913 1.00 67.18 193 VAL A O 1
ATOM 1355 N N . GLY A 1 210 ? 0.543 6.112 4.951 1.00 74.55 194 GLY A N 1
ATOM 1356 C CA . GLY A 1 210 ? -0.698 6.860 4.754 1.00 71.75 194 GLY A CA 1
ATOM 1357 C C . GLY A 1 210 ? -1.613 6.297 3.691 1.00 68.12 194 GLY A C 1
ATOM 1358 O O . GLY A 1 210 ? -1.971 7.011 2.750 1.00 59.30 194 GLY A O 1
ATOM 1359 N N . PRO A 1 211 ? -1.997 5.011 3.831 1.00 69.02 195 PRO A N 1
ATOM 1360 C CA . PRO A 1 211 ? -3.068 4.493 2.973 1.00 67.99 195 PRO A CA 1
ATOM 1361 C C . PRO A 1 211 ? -4.407 5.069 3.391 1.00 66.80 195 PRO A C 1
ATOM 1362 O O . PRO A 1 211 ? -5.234 5.399 2.537 1.00 64.65 195 PRO A O 1
ATOM 1366 N N . PHE A 1 212 ? -4.609 5.148 4.704 1.00 68.14 196 PHE A N 1
ATOM 1367 C CA . PHE A 1 212 ? -5.672 5.933 5.310 1.00 65.72 196 PHE A CA 1
ATOM 1368 C C . PHE A 1 212 ? -5.485 7.419 5.078 1.00 69.99 196 PHE A C 1
ATOM 1369 O O . PHE A 1 212 ? -6.395 8.092 4.610 1.00 71.35 196 PHE A O 1
ATOM 1377 N N . SER A 1 213 ? -4.294 7.913 5.405 1.00 75.88 197 SER A N 1
ATOM 1378 C CA . SER A 1 213 ? -4.055 9.360 5.539 1.00 77.65 197 SER A CA 1
ATOM 1379 C C . SER A 1 213 ? -4.253 10.204 4.270 1.00 74.27 197 SER A C 1
ATOM 1380 O O . SER A 1 213 ? -4.674 11.350 4.369 1.00 69.48 197 SER A O 1
ATOM 1383 N N . ILE A 1 214 ? -3.950 9.637 3.104 1.00 72.99 198 ILE A N 1
ATOM 1384 C CA . ILE A 1 214 ? -4.055 10.359 1.839 1.00 71.41 198 ILE A CA 1
ATOM 1385 C C . ILE A 1 214 ? -5.497 10.321 1.354 1.00 68.57 198 ILE A C 1
ATOM 1386 O O . ILE A 1 214 ? -6.076 11.347 1.025 1.00 75.62 198 ILE A O 1
ATOM 1391 N N . LEU A 1 215 ? -6.063 9.130 1.297 1.00 63.83 199 LEU A N 1
ATOM 1392 C CA . LEU A 1 215 ? -7.482 8.971 1.041 1.00 69.96 199 LEU A CA 1
ATOM 1393 C C . LEU A 1 215 ? -8.265 9.976 1.886 1.00 69.02 199 LEU A C 1
ATOM 1394 O O . LEU A 1 215 ? -8.991 10.802 1.360 1.00 75.88 199 LEU A O 1
ATOM 1399 N N . LEU A 1 216 ? -8.053 9.949 3.191 1.00 65.47 200 LEU A N 1
ATOM 1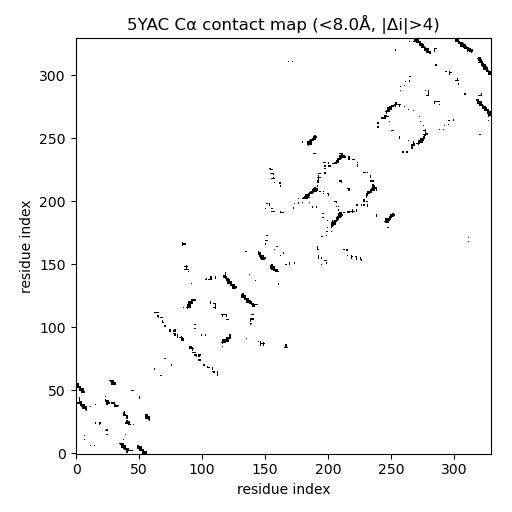400 C CA . LEU A 1 216 ? -8.699 10.904 4.085 1.00 62.22 200 LEU A CA 1
ATOM 1401 C C . LEU A 1 216 ? -8.317 12.340 3.758 1.00 61.84 200 LEU A C 1
ATOM 1402 O O . LEU A 1 216 ? -9.134 13.242 3.917 1.00 62.73 200 LEU A O 1
ATOM 1407 N N . ALA A 1 217 ? -7.096 12.550 3.273 1.00 68.16 201 ALA A N 1
ATOM 1408 C CA . ALA A 1 217 ? -6.652 13.901 2.860 1.00 74.13 201 ALA A CA 1
ATOM 1409 C C . ALA A 1 217 ? -7.431 14.490 1.696 1.00 75.65 201 ALA A C 1
ATOM 1410 O O . ALA A 1 217 ? -7.383 15.709 1.474 1.00 70.09 201 ALA A O 1
ATOM 1412 N N . LYS A 1 218 ? -8.127 13.635 0.945 1.00 82.18 202 LYS A N 1
ATOM 1413 C CA . LYS A 1 218 ? -9.023 14.094 -0.115 1.00 81.48 202 LYS A CA 1
ATOM 1414 C C . LYS A 1 218 ? -10.273 14.777 0.424 1.00 79.10 202 LYS A C 1
ATOM 1415 O O . LYS A 1 218 ? -11.041 15.302 -0.370 1.00 82.02 202 LYS A O 1
ATOM 1417 N N . LYS A 1 219 ? -10.485 14.781 1.743 1.00 76.48 203 LYS A N 1
ATOM 1418 C CA . LYS A 1 219 ? -11.747 15.253 2.319 1.00 73.96 203 LYS A CA 1
ATOM 1419 C C . LYS A 1 219 ? -11.557 15.821 3.752 1.00 76.66 203 LYS A C 1
ATOM 1420 O O . LYS A 1 219 ? -12.408 15.656 4.629 1.00 78.25 203 LYS A O 1
ATOM 1426 N N . ALA A 1 220 ? -10.448 16.507 3.992 1.00 75.99 204 ALA A N 1
ATOM 1427 C CA . ALA A 1 220 ? -10.152 17.012 5.339 1.00 79.70 204 ALA A CA 1
ATOM 1428 C C . ALA A 1 220 ? -9.332 18.282 5.252 1.00 79.04 204 ALA A C 1
ATOM 1429 O O . ALA A 1 220 ? -8.437 18.382 4.425 1.00 80.36 204 ALA A O 1
ATOM 1431 N N . GLU A 1 221 ? -9.630 19.253 6.106 1.00 80.64 205 GLU A N 1
ATOM 1432 C CA . GLU A 1 221 ? -8.911 20.525 6.074 1.00 83.60 205 GLU A CA 1
ATOM 1433 C C . GLU A 1 221 ? -7.451 20.313 6.477 1.00 77.98 205 GLU A C 1
ATOM 1434 O O . GLU A 1 221 ? -6.534 20.762 5.789 1.00 75.23 205 GLU A O 1
ATOM 1440 N N . LEU A 1 222 ? -7.260 19.627 7.598 1.00 74.06 206 LEU A N 1
ATOM 1441 C CA . LEU A 1 222 ? -5.930 19.275 8.085 1.00 70.30 206 LEU A CA 1
ATOM 1442 C C . LEU A 1 222 ? -5.941 17.836 8.570 1.00 69.09 206 LEU A C 1
ATOM 1443 O O . LEU A 1 222 ? -6.962 17.333 9.034 1.00 69.12 206 LEU A O 1
ATOM 1448 N N . VAL A 1 223 ? -4.798 17.174 8.437 1.00 67.29 207 VAL A N 1
ATOM 1449 C CA . VAL A 1 223 ? -4.643 15.820 8.919 1.00 62.85 207 VAL A CA 1
ATOM 1450 C C . VAL A 1 223 ? -3.192 15.576 9.342 1.00 60.79 207 VAL A C 1
ATOM 1451 O O . VAL A 1 223 ? -2.255 15.936 8.641 1.00 60.49 207 VAL A O 1
ATOM 1455 N N . PHE A 1 224 ? -3.047 14.995 10.530 1.00 62.11 208 PHE A N 1
ATOM 1456 C CA . PHE A 1 224 ? -1.761 14.637 11.106 1.00 62.86 208 PHE A CA 1
ATOM 1457 C C . PHE A 1 224 ? -1.585 13.154 10.935 1.00 60.06 208 PHE A C 1
ATOM 1458 O O . PHE A 1 224 ? -2.461 12.382 11.327 1.00 59.59 208 PHE A O 1
ATOM 1466 N N . ALA A 1 225 ? -0.454 12.757 10.368 1.00 60.83 209 ALA A N 1
ATOM 1467 C CA . ALA A 1 225 ? -0.177 11.344 10.131 1.00 63.30 209 ALA A CA 1
ATOM 1468 C C . ALA A 1 225 ? 1.120 10.930 10.829 1.00 61.72 209 ALA A C 1
ATOM 1469 O O . ALA A 1 225 ? 2.212 11.332 10.423 1.00 58.76 209 ALA A O 1
ATOM 1471 N N . CYS A 1 226 ? 0.974 10.123 11.881 1.00 60.70 210 CYS A N 1
ATOM 1472 C CA . CYS A 1 226 ? 2.077 9.752 12.754 1.00 62.70 210 CYS A CA 1
ATOM 1473 C C . CYS A 1 226 ? 2.406 8.268 12.669 1.00 62.46 210 CYS A C 1
ATOM 1474 O O . CYS A 1 226 ? 1.541 7.438 12.430 1.00 66.95 210 CYS A O 1
ATOM 1477 N N . ASP A 1 227 ? 3.670 7.942 12.883 1.00 62.80 211 ASP A N 1
ATOM 1478 C CA . ASP A 1 227 ? 4.115 6.554 12.915 1.00 61.51 211 ASP A CA 1
ATOM 1479 C C . ASP A 1 227 ? 5.421 6.478 13.704 1.00 65.91 211 ASP A C 1
ATOM 1480 O O . ASP A 1 227 ? 6.191 7.443 13.750 1.00 64.68 211 ASP A O 1
ATOM 1485 N N . ILE A 1 228 ? 5.655 5.330 14.336 1.00 68.46 212 ILE A N 1
ATOM 1486 C CA . ILE A 1 228 ? 6.889 5.085 15.098 1.00 64.76 212 ILE A CA 1
ATOM 1487 C C . ILE A 1 228 ? 8.074 4.699 14.191 1.00 65.72 212 ILE A C 1
ATOM 1488 O O . ILE A 1 228 ? 9.228 4.935 14.557 1.00 76.19 212 ILE A O 1
ATOM 1490 N N . ASN A 1 229 ? 7.794 4.132 13.019 1.00 59.37 213 ASN A N 1
ATOM 1491 C CA . ASN A 1 229 ? 8.827 3.682 12.087 1.00 60.93 213 ASN A CA 1
ATOM 1492 C C . ASN A 1 229 ? 9.244 4.815 11.125 1.00 62.70 213 ASN A C 1
ATOM 1493 O O . ASN A 1 229 ? 8.391 5.415 10.476 1.00 63.06 213 ASN A O 1
ATOM 1498 N N . PRO A 1 230 ? 10.553 5.114 11.026 1.00 66.43 214 PRO A N 1
ATOM 1499 C CA . PRO A 1 230 ? 10.990 6.188 10.117 1.00 65.81 214 PRO A CA 1
ATOM 1500 C C . PRO A 1 230 ? 10.935 5.855 8.629 1.00 66.70 214 PRO A C 1
ATOM 1501 O O . PRO A 1 230 ? 10.914 6.779 7.804 1.00 71.45 214 PRO A O 1
ATOM 1505 N N . TRP A 1 231 ? 10.946 4.573 8.278 1.00 63.39 215 TRP A N 1
ATOM 1506 C CA . TRP A 1 231 ? 10.818 4.205 6.870 1.00 67.38 215 TRP A CA 1
ATOM 1507 C C . TRP A 1 231 ? 9.418 4.510 6.346 1.00 69.66 215 TRP A C 1
ATOM 1508 O O . TRP A 1 231 ? 9.262 4.981 5.216 1.00 70.86 215 TRP A O 1
ATOM 1519 N N . ALA A 1 232 ? 8.412 4.241 7.172 1.00 70.37 216 ALA A N 1
ATOM 1520 C CA . ALA A 1 232 ? 7.032 4.591 6.848 1.00 69.54 216 ALA A CA 1
ATOM 1521 C C . ALA A 1 232 ? 6.837 6.093 6.746 1.00 68.71 216 ALA A C 1
ATOM 1522 O O . ALA A 1 232 ? 5.991 6.555 5.981 1.00 74.02 216 ALA A O 1
ATOM 1524 N N . ILE A 1 233 ? 7.611 6.850 7.516 1.00 65.41 217 ILE A N 1
ATOM 1525 C CA . ILE A 1 233 ? 7.578 8.303 7.423 1.00 67.91 217 ILE A CA 1
ATOM 1526 C C . ILE A 1 233 ? 8.160 8.781 6.086 1.00 68.99 217 ILE A C 1
ATOM 1527 O O . ILE A 1 233 ? 7.531 9.591 5.390 1.00 69.15 217 ILE A O 1
ATOM 1532 N N . LYS A 1 234 ? 9.344 8.277 5.736 1.00 65.15 218 LYS A N 1
ATOM 1533 C CA . LYS A 1 234 ? 9.976 8.615 4.466 1.00 65.10 218 LYS A CA 1
ATOM 1534 C C . LYS A 1 234 ? 9.036 8.331 3.318 1.00 65.18 218 LYS A C 1
ATOM 1535 O O . LYS A 1 234 ? 8.882 9.159 2.430 1.00 71.92 218 LYS A O 1
ATOM 1537 N N . TYR A 1 235 ? 8.383 7.176 3.359 1.00 65.70 219 TYR A N 1
ATOM 1538 C CA . TYR A 1 235 ? 7.482 6.784 2.283 1.00 67.28 219 TYR A CA 1
ATOM 1539 C C . TYR A 1 235 ? 6.176 7.537 2.299 1.00 68.42 219 TYR A C 1
ATOM 1540 O O . TYR A 1 235 ? 5.597 7.779 1.246 1.00 72.05 219 TYR A O 1
ATOM 1549 N N . LEU A 1 236 ? 5.709 7.914 3.479 1.00 68.81 220 LEU A N 1
ATOM 1550 C CA . LEU A 1 236 ? 4.517 8.749 3.560 1.00 70.41 220 LEU A CA 1
ATOM 1551 C C . LEU A 1 236 ? 4.786 10.099 2.903 1.00 68.93 220 LEU A C 1
ATOM 1552 O O . LEU A 1 236 ? 3.999 10.539 2.060 1.00 65.44 220 LEU A O 1
ATOM 1557 N N . GLU A 1 237 ? 5.921 10.709 3.237 1.00 71.21 221 GLU A N 1
ATOM 1558 C CA . GLU A 1 237 ? 6.344 11.956 2.584 1.00 76.45 221 GLU A CA 1
ATOM 1559 C C . GLU A 1 237 ? 6.391 11.801 1.063 1.00 77.83 221 GLU A C 1
ATOM 1560 O O . GLU A 1 237 ? 5.918 12.668 0.315 1.00 81.07 221 GLU A O 1
ATOM 1566 N N . GLU A 1 238 ? 6.969 10.690 0.622 1.00 77.35 222 GLU A N 1
ATOM 1567 C CA . GLU A 1 238 ? 7.034 10.355 -0.797 1.00 75.30 222 GLU A CA 1
ATOM 1568 C C . GLU A 1 238 ? 5.636 10.272 -1.434 1.00 74.29 222 GLU A C 1
ATOM 1569 O O . GLU A 1 238 ? 5.452 10.690 -2.583 1.00 76.80 222 GLU A O 1
ATOM 1575 N N . ASN A 1 239 ? 4.662 9.764 -0.676 1.00 67.78 223 ASN A N 1
ATOM 1576 C CA . ASN A 1 239 ? 3.296 9.616 -1.159 1.00 67.77 223 ASN A CA 1
ATOM 1577 C C . ASN A 1 239 ? 2.522 10.929 -1.185 1.00 70.07 223 ASN A C 1
ATOM 1578 O O . ASN A 1 239 ? 1.710 11.164 -2.081 1.00 68.10 223 ASN A O 1
ATOM 1583 N N . ILE A 1 240 ? 2.765 11.760 -0.176 1.00 74.58 224 ILE A N 1
ATOM 1584 C CA . ILE A 1 240 ? 2.265 13.149 -0.134 1.00 76.34 224 ILE A CA 1
ATOM 1585 C C . ILE A 1 240 ? 2.678 13.881 -1.424 1.00 76.36 224 ILE A C 1
ATOM 1586 O O . ILE A 1 240 ? 1.870 14.571 -2.072 1.00 65.75 224 ILE A O 1
ATOM 1591 N N . LYS A 1 241 ? 3.949 13.720 -1.784 1.00 82.60 225 LYS A N 1
ATOM 1592 C CA . LYS A 1 241 ? 4.450 14.211 -3.057 1.00 84.92 225 LYS A CA 1
ATOM 1593 C C . LYS A 1 241 ? 3.639 13.548 -4.186 1.00 85.27 225 LYS A C 1
ATOM 1594 O O . LYS A 1 241 ? 2.830 14.225 -4.865 1.00 82.52 225 LYS A O 1
ATOM 1596 N N . LEU A 1 242 ? 3.772 12.223 -4.303 1.00 82.52 226 LEU A N 1
ATOM 1597 C CA . LEU A 1 242 ? 3.284 11.487 -5.481 1.00 79.35 226 LEU A CA 1
ATOM 1598 C C . LEU A 1 242 ? 1.793 11.673 -5.750 1.00 76.52 226 LEU A C 1
ATOM 1599 O O . LEU A 1 242 ? 1.374 11.709 -6.902 1.00 78.15 226 LEU A O 1
ATOM 1601 N N . ASN A 1 243 ? 1.005 11.812 -4.691 1.00 74.60 227 ASN A N 1
ATOM 1602 C CA . ASN A 1 243 ? -0.446 11.950 -4.822 1.00 78.78 227 ASN A CA 1
ATOM 1603 C C . ASN A 1 243 ? -0.985 13.388 -4.779 1.00 79.89 227 ASN A C 1
ATOM 1604 O O . ASN A 1 243 ? -2.211 13.608 -4.771 1.00 76.57 227 ASN A O 1
ATOM 1609 N N . LYS A 1 244 ? -0.076 14.362 -4.774 1.00 77.86 228 LYS A N 1
ATOM 1610 C CA . LYS A 1 244 ? -0.447 15.774 -4.764 1.00 76.32 228 LYS A CA 1
ATOM 1611 C C . LYS A 1 244 ? -1.404 16.053 -3.613 1.00 72.96 228 LYS A C 1
ATOM 1612 O O . LYS A 1 244 ? -2.555 16.414 -3.831 1.00 79.06 228 LYS A O 1
ATOM 1614 N N . VAL A 1 245 ? -0.928 15.818 -2.396 1.00 69.93 229 VAL A N 1
ATOM 1615 C CA . VAL A 1 245 ? -1.658 16.176 -1.181 1.00 68.75 229 VAL A CA 1
ATOM 1616 C C . VAL A 1 245 ? -0.808 17.178 -0.439 1.00 64.76 229 VAL A C 1
ATOM 1617 O O . VAL A 1 245 ? 0.407 17.086 -0.468 1.00 59.20 229 VAL A O 1
ATOM 1619 N N . ASN A 1 246 ? -1.460 18.138 0.202 1.00 70.93 230 ASN A N 1
ATOM 1620 C CA . ASN A 1 246 ? -0.765 19.187 0.978 1.00 76.07 230 ASN A CA 1
ATOM 1621 C C . ASN A 1 246 ? -1.272 19.426 2.401 1.00 75.66 230 ASN A C 1
ATOM 1622 O O . ASN A 1 246 ? -0.566 20.052 3.197 1.00 76.97 230 ASN A O 1
ATOM 1627 N N . ASN A 1 247 ? -2.465 18.911 2.712 1.00 73.54 231 ASN A N 1
ATOM 1628 C CA . ASN A 1 247 ? -3.083 19.018 4.046 1.00 71.21 231 ASN A CA 1
ATOM 1629 C C . ASN A 1 247 ? -2.680 17.895 5.017 1.00 70.07 231 ASN A C 1
ATOM 1630 O O . ASN A 1 247 ? -3.294 17.712 6.055 1.00 74.67 231 ASN A O 1
ATOM 1635 N N . VAL A 1 248 ? -1.624 17.177 4.672 1.00 69.96 232 VAL A N 1
ATOM 1636 C CA . VAL A 1 248 ? -1.065 16.097 5.480 1.00 75.84 232 VAL A CA 1
ATOM 1637 C C . VAL A 1 248 ? 0.256 16.556 6.092 1.00 69.08 232 VAL A C 1
ATOM 1638 O O . VAL A 1 248 ? 1.059 17.182 5.412 1.00 66.81 232 VAL A O 1
ATOM 1642 N N . VAL A 1 249 ? 0.468 16.266 7.373 1.00 68.13 233 VAL A N 1
ATOM 1643 C CA . VAL A 1 249 ? 1.766 16.506 8.013 1.00 68.00 233 VAL A CA 1
ATOM 1644 C C . VAL A 1 249 ? 2.297 15.186 8.563 1.00 66.06 233 VAL A C 1
ATOM 1645 O O . VAL A 1 249 ? 1.648 14.526 9.379 1.00 62.68 233 VAL A O 1
ATOM 1649 N N . PRO A 1 250 ? 3.468 14.769 8.083 1.00 69.26 234 PRO A N 1
ATOM 1650 C CA . PRO A 1 250 ? 4.074 13.565 8.636 1.00 70.28 234 PRO A CA 1
ATOM 1651 C C . PRO A 1 250 ? 4.665 13.814 10.015 1.00 73.40 234 PRO A C 1
ATOM 1652 O O . PRO A 1 250 ? 5.149 14.912 10.303 1.00 81.22 234 PRO A O 1
ATOM 1656 N N . ILE A 1 251 ? 4.608 12.796 10.862 1.00 71.33 235 ILE A N 1
ATOM 1657 C CA . ILE A 1 251 ? 5.039 12.920 12.243 1.00 68.18 235 ILE A CA 1
ATOM 1658 C C . ILE A 1 251 ? 5.690 11.620 12.679 1.00 64.23 235 ILE A C 1
ATOM 1659 O O . ILE A 1 251 ? 5.039 10.589 12.724 1.00 66.58 235 ILE A O 1
ATOM 1664 N N . LEU A 1 252 ? 6.976 11.681 13.007 1.00 61.63 236 LEU A N 1
ATOM 1665 C CA . LEU A 1 252 ? 7.699 10.526 13.537 1.00 60.52 236 LEU A CA 1
ATOM 1666 C C . LEU A 1 252 ? 7.689 10.592 15.067 1.00 60.91 236 LEU A C 1
ATOM 1667 O O . LEU A 1 252 ? 8.014 11.624 15.635 1.00 65.58 236 LEU A O 1
ATOM 1672 N N . GLY A 1 253 ? 7.289 9.505 15.724 1.00 60.12 237 GLY A N 1
ATOM 1673 C CA . GLY A 1 253 ? 7.422 9.396 17.174 1.00 61.43 237 GLY A CA 1
ATOM 1674 C C . GLY A 1 253 ? 6.274 8.646 17.786 1.00 62.07 237 GLY A C 1
ATOM 1675 O O . GLY A 1 253 ? 5.375 8.229 17.073 1.00 62.48 237 GLY A O 1
ATOM 1676 N N . ASP A 1 254 ? 6.324 8.473 19.107 1.00 65.20 238 ASP A N 1
ATOM 1677 C CA . ASP A 1 254 ? 5.251 7.828 19.866 1.00 62.36 238 ASP A CA 1
ATOM 1678 C C . ASP A 1 254 ? 4.028 8.716 19.818 1.00 61.62 238 ASP A C 1
ATOM 1679 O O . ASP A 1 254 ? 4.059 9.852 20.273 1.00 60.99 238 ASP A O 1
ATOM 1684 N N . SER A 1 255 ? 2.949 8.188 19.256 1.00 65.23 239 SER A N 1
ATOM 1685 C CA . SER A 1 255 ? 1.737 8.974 19.032 1.00 68.66 239 SER A CA 1
ATOM 1686 C C . SER A 1 255 ? 1.175 9.562 20.329 1.00 69.92 239 SER A C 1
ATOM 1687 O O . SER A 1 255 ? 0.579 10.631 20.305 1.00 77.91 239 SER A O 1
ATOM 1690 N N . ARG A 1 256 ? 1.400 8.889 21.450 1.00 67.43 240 ARG A N 1
ATOM 1691 C CA . ARG A 1 256 ? 0.802 9.290 22.729 1.00 71.55 240 ARG A CA 1
ATOM 1692 C C . ARG A 1 256 ? 1.286 10.640 23.206 1.00 74.97 240 ARG A C 1
ATOM 1693 O O . ARG A 1 256 ? 0.512 11.397 23.807 1.00 77.88 240 ARG A O 1
ATOM 1701 N N . GLU A 1 257 ? 2.557 10.941 22.935 1.00 74.04 241 GLU A N 1
ATOM 1702 C CA . GLU A 1 257 ? 3.141 12.211 23.361 1.00 76.97 241 GLU A CA 1
ATOM 1703 C C . GLU A 1 257 ? 2.860 13.365 22.394 1.00 73.87 241 GLU A C 1
ATOM 1704 O O . GLU A 1 257 ? 3.520 14.394 22.461 1.00 86.37 241 GLU A O 1
ATOM 1710 N N . ILE A 1 258 ? 1.878 13.202 21.513 1.00 71.13 242 ILE A N 1
ATOM 1711 C CA . ILE A 1 258 ? 1.528 14.208 20.525 1.00 70.46 242 ILE A CA 1
ATOM 1712 C C . ILE A 1 258 ? 0.183 14.820 20.888 1.00 73.77 242 ILE A C 1
ATOM 1713 O O . ILE A 1 258 ? -0.859 14.293 20.505 1.00 75.06 242 ILE A O 1
ATOM 1718 N N . GLU A 1 259 ? 0.220 15.953 21.590 1.00 74.01 243 GLU A N 1
ATOM 1719 C CA . GLU A 1 259 ? -0.990 16.599 22.054 1.00 79.56 243 GLU A CA 1
ATOM 1720 C C . GLU A 1 259 ? -1.555 17.556 21.003 1.00 80.31 243 GLU A C 1
ATOM 1721 O O . GLU A 1 259 ? -1.157 18.717 20.941 1.00 87.86 243 GLU A O 1
ATOM 1727 N N . VAL A 1 260 ? -2.486 17.055 20.190 1.00 77.33 244 VAL A N 1
ATOM 1728 C CA . VAL A 1 260 ? -3.255 17.878 19.248 1.00 70.43 244 VAL A CA 1
ATOM 1729 C C . VAL A 1 260 ? -4.719 17.546 19.426 1.00 66.40 244 VAL A C 1
ATOM 1730 O O . VAL A 1 260 ? -5.070 16.672 20.225 1.00 60.03 244 VAL A O 1
ATOM 1734 N N . LYS A 1 261 ? -5.561 18.247 18.675 1.00 66.78 245 LYS A N 1
ATOM 1735 C CA . LYS A 1 261 ? -7.004 17.984 18.649 1.00 65.41 245 LYS A CA 1
ATOM 1736 C C . LYS A 1 261 ? -7.422 17.424 17.295 1.00 63.79 245 LYS A C 1
ATOM 1737 O O . LYS A 1 261 ? -6.829 17.738 16.267 1.00 61.34 245 LYS A O 1
ATOM 1743 N N . ALA A 1 262 ? -8.450 16.587 17.308 1.00 67.17 246 ALA A N 1
ATOM 1744 C CA . ALA A 1 262 ? -8.866 15.851 16.112 1.00 67.84 246 ALA A CA 1
ATOM 1745 C C . ALA A 1 262 ? -10.388 15.656 16.025 1.00 66.76 246 ALA A C 1
ATOM 1746 O O . ALA A 1 262 ? -11.063 15.415 17.031 1.00 69.59 246 ALA A O 1
ATOM 1748 N N . ASP A 1 263 ? -10.922 15.792 14.819 1.00 62.75 247 ASP A N 1
ATOM 1749 C CA . ASP A 1 263 ? -12.325 15.507 14.551 1.00 63.77 247 ASP A CA 1
ATOM 1750 C C . ASP A 1 263 ? -12.553 14.041 14.202 1.00 60.24 247 ASP A C 1
ATOM 1751 O O . ASP A 1 263 ? -13.656 13.547 14.336 1.00 57.64 247 ASP A O 1
ATOM 1756 N N . ARG A 1 264 ? -11.523 13.366 13.704 1.00 60.30 248 ARG A N 1
ATOM 1757 C CA . ARG A 1 264 ? -11.559 11.925 13.476 1.00 60.71 248 ARG A CA 1
ATOM 1758 C C . ARG A 1 264 ? -10.234 11.336 13.902 1.00 58.93 248 ARG A C 1
ATOM 1759 O O . ARG A 1 264 ? -9.188 11.913 13.626 1.00 59.41 248 ARG A O 1
ATOM 1767 N N . ILE A 1 265 ? -10.279 10.200 14.588 1.00 57.50 249 ILE A N 1
ATOM 1768 C CA . ILE A 1 265 ? -9.067 9.467 14.921 1.00 55.45 249 ILE A CA 1
ATOM 1769 C C . ILE A 1 265 ? -9.109 8.072 14.321 1.00 57.23 249 ILE A C 1
ATOM 1770 O O . ILE A 1 265 ? -10.147 7.426 14.328 1.00 64.00 249 ILE A O 1
ATOM 1775 N N . ILE A 1 266 ? -7.962 7.614 13.821 1.00 59.59 250 ILE A N 1
ATOM 1776 C CA . ILE A 1 266 ? -7.822 6.288 13.205 1.00 56.26 250 ILE A CA 1
ATOM 1777 C C . ILE A 1 266 ? -6.730 5.471 13.888 1.00 54.27 250 ILE A C 1
ATOM 1778 O O . ILE A 1 266 ? -5.544 5.632 13.577 1.00 55.30 250 ILE A O 1
ATOM 1783 N N . MET A 1 267 ? -7.139 4.576 14.788 1.00 52.05 251 MET A N 1
ATOM 1784 C CA . MET A 1 267 ? -6.203 3.744 15.549 1.00 51.74 251 MET A CA 1
ATOM 1785 C C . MET A 1 267 ? -6.103 2.363 14.919 1.00 51.63 251 MET A C 1
ATOM 1786 O O . MET A 1 267 ? -6.717 1.406 15.371 1.00 50.52 251 MET A O 1
ATOM 1791 N N . ASN A 1 268 ? -5.291 2.286 13.872 1.00 54.04 252 ASN A N 1
ATOM 1792 C CA . ASN A 1 268 ? -5.080 1.066 13.112 1.00 54.40 252 ASN A CA 1
ATOM 1793 C C . ASN A 1 268 ? -3.821 0.390 13.594 1.00 49.65 252 ASN A C 1
ATOM 1794 O O . ASN A 1 268 ? -2.854 0.281 12.864 1.00 46.57 252 ASN A O 1
ATOM 1799 N N . LEU A 1 269 ? -3.847 -0.024 14.855 1.00 54.41 253 LEU A N 1
ATOM 1800 C CA . LEU A 1 269 ? -2.810 -0.871 15.459 1.00 57.28 253 LEU A CA 1
ATOM 1801 C C . LEU A 1 269 ? -3.475 -1.798 16.488 1.00 54.46 253 LEU A C 1
ATOM 1802 O O . LEU A 1 269 ? -3.442 -1.536 17.701 1.00 52.73 253 LEU A O 1
ATOM 1807 N N . PRO A 1 270 ? -4.100 -2.877 16.002 1.00 51.98 254 PRO A N 1
ATOM 1808 C CA . PRO A 1 270 ? -5.024 -3.613 16.861 1.00 54.22 254 PRO A CA 1
ATOM 1809 C C . PRO A 1 270 ? -4.349 -4.278 18.035 1.00 55.48 254 PRO A C 1
ATOM 1810 O O . PRO A 1 270 ? -4.935 -4.385 19.108 1.00 60.49 254 PRO A O 1
ATOM 1814 N N . LYS A 1 271 ? -3.112 -4.698 17.838 1.00 55.38 255 LYS A N 1
ATOM 1815 C CA . LYS A 1 271 ? -2.382 -5.367 18.890 1.00 58.36 255 LYS A CA 1
ATOM 1816 C C . LYS A 1 271 ? -2.312 -4.529 20.166 1.00 58.29 255 LYS A C 1
ATOM 1817 O O . LYS A 1 271 ? -2.449 -5.070 21.268 1.00 57.95 255 LYS A O 1
ATOM 1823 N N . TYR A 1 272 ? -2.134 -3.216 20.003 1.00 60.51 256 TYR A N 1
ATOM 1824 C CA . TYR A 1 272 ? -1.880 -2.321 21.138 1.00 62.32 256 TYR A CA 1
ATOM 1825 C C . TYR A 1 272 ? -2.807 -1.130 21.261 1.00 61.95 256 TYR A C 1
ATOM 1826 O O . TYR A 1 272 ? -2.663 -0.371 22.219 1.00 70.14 256 TYR A O 1
ATOM 1835 N N . ALA A 1 273 ? -3.767 -0.967 20.353 1.00 56.39 257 ALA A N 1
ATOM 1836 C CA . ALA A 1 273 ? -4.572 0.243 20.343 1.00 57.04 257 ALA A CA 1
ATOM 1837 C C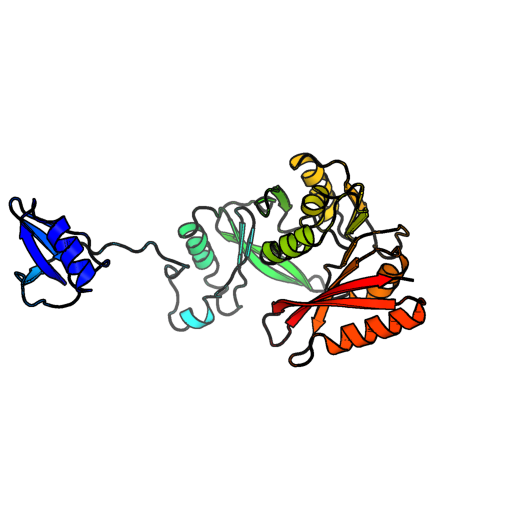 . ALA A 1 273 ? -5.292 0.478 21.673 1.00 57.29 257 ALA A C 1
ATOM 1838 O O . ALA A 1 273 ? -5.444 1.628 22.103 1.00 59.91 257 ALA A O 1
ATOM 1840 N N . HIS A 1 274 ? -5.684 -0.608 22.331 1.00 56.03 258 HIS A N 1
ATOM 1841 C CA . HIS A 1 274 ? -6.269 -0.536 23.676 1.00 61.97 258 HIS A CA 1
ATOM 1842 C C . HIS A 1 274 ? -5.431 0.256 24.697 1.00 64.48 258 HIS A C 1
ATOM 1843 O O . HIS A 1 274 ? -5.966 0.775 25.674 1.00 63.84 258 HIS A O 1
ATOM 1850 N N . GLU A 1 275 ? -4.127 0.343 24.471 1.00 67.92 259 GLU A N 1
ATOM 1851 C CA . GLU A 1 275 ? -3.279 1.229 25.257 1.00 73.86 259 GLU A CA 1
ATOM 1852 C C . GLU A 1 275 ? -3.587 2.692 24.918 1.00 71.99 259 GLU A C 1
ATOM 1853 O O . GLU A 1 275 ? -3.831 3.515 25.806 1.00 74.83 259 GLU A O 1
ATOM 1859 N N . PHE A 1 276 ? -3.631 2.986 23.625 1.00 65.64 260 PHE A N 1
ATOM 1860 C CA . PHE A 1 276 ? -3.709 4.358 23.140 1.00 62.90 260 PHE A CA 1
ATOM 1861 C C . PHE A 1 276 ? -5.086 4.984 23.259 1.00 57.69 260 PHE A C 1
ATOM 1862 O O . PHE A 1 276 ? -5.228 6.175 23.042 1.00 60.88 260 PHE A O 1
ATOM 1870 N N . LEU A 1 277 ? -6.100 4.197 23.598 1.00 54.66 261 LEU A N 1
ATOM 1871 C CA . LEU A 1 277 ? -7.451 4.738 23.801 1.00 51.46 261 LEU A CA 1
ATOM 1872 C C . LEU A 1 277 ? -7.469 5.938 24.733 1.00 51.03 261 LEU A C 1
ATOM 1873 O O . LEU A 1 277 ? -8.190 6.872 24.507 1.00 47.65 261 LEU A O 1
ATOM 1878 N N . GLU A 1 278 ? -6.662 5.909 25.780 1.00 58.48 262 GLU A N 1
ATOM 1879 C CA . GLU A 1 278 ? -6.625 7.011 26.731 1.00 59.59 262 GLU A CA 1
ATOM 1880 C C . GLU A 1 278 ? -6.298 8.326 26.065 1.00 55.05 262 GLU A C 1
ATOM 1881 O O . GLU A 1 278 ? -6.968 9.306 26.309 1.00 63.71 262 GLU A O 1
ATOM 1887 N N . HIS A 1 279 ? -5.269 8.345 25.240 1.00 52.65 263 HIS A N 1
ATOM 1888 C CA . HIS A 1 279 ? -4.885 9.562 24.534 1.00 53.33 263 HIS A CA 1
ATOM 1889 C C . HIS A 1 279 ? -5.840 9.905 23.388 1.00 54.61 263 HIS A C 1
ATOM 1890 O O . HIS A 1 279 ? -6.025 11.083 23.060 1.00 54.31 263 HIS A O 1
ATOM 1897 N N . ALA A 1 280 ? -6.426 8.879 22.771 1.00 57.26 264 ALA A N 1
ATOM 1898 C CA . ALA A 1 280 ? -7.519 9.061 21.805 1.00 58.93 264 ALA A CA 1
ATOM 1899 C C . ALA A 1 280 ? -8.649 9.891 22.424 1.00 55.95 264 ALA A C 1
ATOM 1900 O O . ALA A 1 280 ? -9.017 10.933 21.906 1.00 55.64 264 ALA A O 1
ATOM 1902 N N . ILE A 1 281 ? -9.150 9.436 23.565 1.00 52.51 265 ILE A N 1
ATOM 1903 C CA . ILE A 1 281 ? -10.143 10.172 24.318 1.00 51.30 265 ILE A CA 1
ATOM 1904 C C . ILE A 1 281 ? -9.622 11.567 24.589 1.00 56.07 265 ILE A C 1
ATOM 1905 O O . ILE A 1 281 ? -10.382 12.510 24.455 1.00 63.27 265 ILE A O 1
ATOM 1910 N N . SER A 1 282 ? -8.333 11.696 24.918 1.00 62.74 266 SER A N 1
ATOM 1911 C CA . SER A 1 282 ? -7.720 12.996 25.245 1.00 65.97 266 SER A CA 1
ATOM 1912 C C . SER A 1 282 ? -7.728 14.021 24.119 1.00 67.61 266 SER A C 1
ATOM 1913 O O . SER A 1 282 ? -7.732 15.213 24.395 1.00 73.50 266 SER A O 1
ATOM 1916 N N . CYS A 1 283 ? -7.750 13.571 22.868 1.00 69.07 267 CYS A N 1
ATOM 1917 C CA . CYS A 1 283 ? -7.587 14.472 21.721 1.00 71.49 267 CYS A CA 1
ATOM 1918 C C . CYS A 1 283 ? -8.859 14.695 20.863 1.00 68.60 267 CYS A C 1
ATOM 1919 O O . CYS A 1 283 ? -8.770 14.957 19.661 1.00 68.81 267 CYS A O 1
ATOM 1922 N N . ILE A 1 284 ? -10.033 14.643 21.481 1.00 63.68 268 ILE A N 1
ATOM 1923 C CA . ILE A 1 284 ? -11.286 14.683 20.737 1.00 65.86 268 ILE A CA 1
ATOM 1924 C C . ILE A 1 284 ? -12.177 15.871 21.126 1.00 74.06 268 ILE A C 1
ATOM 1925 O O . ILE A 1 284 ? -12.383 16.158 22.316 1.00 71.94 268 ILE A O 1
ATOM 1930 N N . ASN A 1 285 ? -12.711 16.534 20.096 1.00 77.80 269 ASN A N 1
ATOM 1931 C CA . ASN A 1 285 ? -13.711 17.594 20.259 1.00 82.13 269 ASN A CA 1
ATOM 1932 C C . ASN A 1 285 ? -15.100 16.983 20.309 1.00 79.80 269 ASN A C 1
ATOM 1933 O O . ASN A 1 285 ? -15.274 15.804 20.032 1.00 87.01 269 ASN A O 1
ATOM 1938 N N . ASP A 1 286 ? -16.100 17.797 20.621 1.00 78.49 270 ASP A N 1
ATOM 1939 C CA . ASP A 1 286 ? -17.476 17.300 20.727 1.00 77.66 270 ASP A CA 1
ATOM 1940 C C . ASP A 1 286 ? -17.925 16.466 19.541 1.00 82.07 270 ASP A C 1
ATOM 1941 O O . ASP A 1 286 ? -18.601 15.450 19.718 1.00 77.12 270 ASP A O 1
ATOM 1946 N N . GLY A 1 287 ? -17.565 16.905 18.340 1.00 89.43 271 GLY A N 1
ATOM 1947 C CA . GLY A 1 287 ? -17.958 16.182 17.132 1.00 98.72 271 GLY A CA 1
ATOM 1948 C C . GLY A 1 287 ? -17.246 14.842 17.020 1.00 94.55 271 GLY A C 1
ATOM 1949 O O . GLY A 1 287 ? -17.863 13.825 16.659 1.00 86.02 271 GLY A O 1
ATOM 1950 N N . GLY A 1 288 ? -15.959 14.854 17.371 1.00 87.78 272 GLY A N 1
ATOM 1951 C CA . GLY A 1 288 ? -15.033 13.770 17.073 1.00 80.48 272 GLY A CA 1
ATOM 1952 C C . GLY A 1 288 ? -15.573 12.355 17.115 1.00 72.34 272 GLY A C 1
ATOM 1953 O O . GLY A 1 288 ? -16.267 11.982 18.065 1.00 69.31 272 GLY A O 1
ATOM 1954 N N . VAL A 1 289 ? -15.267 11.596 16.061 1.00 68.19 273 VAL A N 1
ATOM 1955 C CA . VAL A 1 289 ? -15.491 10.151 16.018 1.00 65.52 273 VAL A CA 1
ATOM 1956 C C . VAL A 1 289 ? -14.138 9.431 15.971 1.00 59.85 273 VAL A C 1
ATOM 1957 O O . VAL A 1 289 ? -13.197 9.878 15.322 1.00 52.14 273 VAL A O 1
ATOM 1961 N N . ILE A 1 290 ? -14.054 8.321 16.691 1.00 60.73 274 ILE A N 1
ATOM 1962 C CA . ILE A 1 290 ? -12.830 7.537 16.777 1.00 59.40 274 ILE A CA 1
ATOM 1963 C C . ILE A 1 290 ? -13.107 6.170 16.193 1.00 61.50 274 ILE A C 1
ATOM 1964 O O . ILE A 1 290 ? -14.088 5.525 16.551 1.00 64.59 274 ILE A O 1
ATOM 1969 N N . HIS A 1 291 ? -12.232 5.752 15.288 1.00 62.25 275 HIS A N 1
ATOM 1970 C CA . HIS A 1 291 ? -12.246 4.415 14.726 1.00 58.62 275 HIS A CA 1
ATOM 1971 C C . HIS A 1 291 ? -11.119 3.686 15.423 1.00 53.26 275 HIS A C 1
ATOM 1972 O O . HIS A 1 291 ? -9.969 4.092 15.329 1.00 52.73 275 HIS A O 1
ATOM 1979 N N . TYR A 1 292 ? -11.464 2.631 16.143 1.00 52.84 276 TYR A N 1
ATOM 1980 C CA . TYR A 1 292 ? -10.528 1.922 17.002 1.00 53.87 276 TYR A CA 1
ATOM 1981 C C . TYR A 1 292 ? -10.469 0.463 16.595 1.00 56.16 276 TYR A C 1
ATOM 1982 O O . TYR A 1 292 ? -11.500 -0.199 16.505 1.00 53.77 276 TYR A O 1
ATOM 1991 N N . TYR A 1 293 ? -9.255 -0.028 16.365 1.00 58.70 277 TYR A N 1
ATOM 1992 C CA . TYR A 1 293 ? -9.031 -1.371 15.837 1.00 58.90 277 TYR A CA 1
ATOM 1993 C C . TYR A 1 293 ? -8.438 -2.250 16.925 1.00 60.54 277 TYR A C 1
ATOM 1994 O O . TYR A 1 293 ? -7.563 -1.832 17.657 1.00 59.90 277 TYR A O 1
ATOM 2003 N N . GLY A 1 294 ? -8.946 -3.465 17.053 1.00 65.00 278 GLY A N 1
ATOM 2004 C CA . GLY A 1 294 ? -8.559 -4.336 18.155 1.00 64.21 278 GLY A CA 1
ATOM 2005 C C . GLY A 1 294 ? -8.712 -5.796 17.819 1.00 61.90 278 GLY A C 1
ATOM 2006 O O . GLY A 1 294 ? -9.131 -6.159 16.720 1.00 65.26 278 GLY A O 1
ATOM 2007 N N . PHE A 1 295 ? -8.359 -6.626 18.789 1.00 56.89 279 PHE A N 1
ATOM 2008 C CA . PHE A 1 295 ? -8.456 -8.065 18.652 1.00 55.19 279 PHE A CA 1
ATOM 2009 C C . PHE A 1 295 ? -9.365 -8.600 19.722 1.00 51.45 279 PHE A C 1
ATOM 2010 O O . PHE A 1 295 ? -9.311 -8.166 20.867 1.00 47.44 279 PHE A O 1
ATOM 2018 N N . GLY A 1 296 ? -10.196 -9.555 19.347 1.00 54.57 280 GLY A N 1
ATOM 2019 C CA . GLY A 1 296 ? -11.190 -10.072 20.259 1.00 59.08 280 GLY A CA 1
ATOM 2020 C C . GLY A 1 296 ? -11.380 -11.575 20.202 1.00 60.84 280 GLY A C 1
ATOM 2021 O O . GLY A 1 296 ? -11.247 -12.183 19.127 1.00 59.46 280 GLY A O 1
ATOM 2022 N N . PRO A 1 297 ? -11.726 -12.177 21.357 1.00 62.60 281 PRO A N 1
ATOM 2023 C CA . PRO A 1 297 ? -11.954 -13.605 21.397 1.00 67.49 281 PRO A CA 1
ATOM 2024 C C . PRO A 1 297 ? -13.249 -14.019 20.702 1.00 76.64 281 PRO A C 1
ATOM 2025 O O . PRO A 1 297 ? -14.206 -13.246 20.663 1.00 84.93 281 PRO A O 1
ATOM 2029 N N . GLU A 1 298 ? -13.263 -15.231 20.148 1.00 84.54 282 GLU A N 1
ATOM 2030 C CA . GLU A 1 298 ? -14.473 -15.819 19.558 1.00 79.73 282 GLU A CA 1
ATOM 2031 C C . GLU A 1 298 ? -15.630 -15.822 20.511 1.00 77.01 282 GLU A C 1
ATOM 2032 O O . GLU A 1 298 ? -15.510 -16.272 21.670 1.00 79.32 282 GLU A O 1
ATOM 2034 N N . GLY A 1 299 ? -16.762 -15.334 20.020 1.00 72.02 283 GLY A N 1
ATOM 2035 C CA . GLY A 1 299 ? -17.960 -15.319 20.840 1.00 77.13 283 GLY A CA 1
ATOM 2036 C C . GLY A 1 299 ? -18.124 -14.061 21.666 1.00 78.26 283 GLY A C 1
ATOM 2037 O O . GLY A 1 299 ? -19.200 -13.814 22.208 1.00 94.08 283 GLY A O 1
ATOM 2038 N N . ASP A 1 300 ? -17.078 -13.256 21.782 1.00 74.20 284 ASP A N 1
ATOM 2039 C CA . ASP A 1 300 ? -17.236 -11.924 22.355 1.00 71.14 284 ASP A CA 1
ATOM 2040 C C . ASP A 1 300 ? -16.082 -11.019 21.924 1.00 67.51 284 ASP A C 1
ATOM 2041 O O . ASP A 1 300 ? -15.342 -10.507 22.766 1.00 69.82 284 ASP A O 1
ATOM 2046 N N . PRO A 1 301 ? -15.921 -10.808 20.605 1.00 62.04 285 PRO A N 1
ATOM 2047 C CA . PRO A 1 301 ? -14.782 -9.992 20.165 1.00 62.63 285 PRO A CA 1
ATOM 2048 C C . PRO A 1 301 ? -14.846 -8.518 20.584 1.00 61.83 285 PRO A C 1
ATOM 2049 O O . PRO A 1 301 ? -13.826 -7.876 20.743 1.00 61.61 285 PRO A O 1
ATOM 2053 N N . TYR A 1 302 ? -16.045 -8.007 20.783 1.00 62.51 286 TYR A N 1
ATOM 2054 C CA . TYR A 1 302 ? -16.218 -6.627 21.152 1.00 63.72 286 TYR A CA 1
ATOM 2055 C C . TYR A 1 302 ? -16.252 -6.400 22.663 1.00 68.74 286 TYR A C 1
ATOM 2056 O O . TYR A 1 302 ? -16.104 -5.256 23.113 1.00 73.12 286 TYR A O 1
ATOM 2065 N N . GLY A 1 303 ? -16.433 -7.469 23.441 1.00 68.75 287 GLY A N 1
ATOM 2066 C CA . GLY A 1 303 ? -16.787 -7.350 24.864 1.00 68.01 287 GLY A CA 1
ATOM 2067 C C . GLY A 1 303 ? -15.801 -6.558 25.690 1.00 62.18 287 GLY A C 1
ATOM 2068 O O . GLY A 1 303 ? -16.146 -5.550 26.304 1.00 57.58 287 GLY A O 1
ATOM 2069 N N . TRP A 1 304 ? -14.561 -7.006 25.680 1.00 62.17 288 TRP A N 1
ATOM 2070 C CA . TRP A 1 304 ? -13.546 -6.355 26.476 1.00 65.56 288 TRP A CA 1
ATOM 2071 C C . TRP A 1 304 ? -13.333 -4.922 26.031 1.00 66.26 288 TRP A C 1
ATOM 2072 O O . TRP A 1 304 ? -13.304 -4.015 26.861 1.00 64.98 288 TRP A O 1
ATOM 2083 N N . HIS A 1 305 ? -13.170 -4.729 24.726 1.00 69.16 289 HIS A N 1
ATOM 2084 C CA . HIS A 1 305 ? -12.913 -3.396 24.171 1.00 67.36 289 HIS A CA 1
ATOM 2085 C C . HIS A 1 305 ? -14.014 -2.413 24.535 1.00 63.82 289 HIS A C 1
ATOM 2086 O O . HIS A 1 305 ? -13.724 -1.274 24.860 1.00 67.85 289 HIS A O 1
ATOM 2093 N N . LEU A 1 306 ? -15.264 -2.866 24.513 1.00 60.88 290 LEU A N 1
ATOM 2094 C CA . LEU A 1 306 ? -16.383 -2.029 24.924 1.00 58.69 290 LEU A CA 1
ATOM 2095 C C . LEU A 1 306 ? -16.415 -1.785 26.415 1.00 62.21 290 LEU A C 1
ATOM 2096 O O . LEU A 1 306 ? -16.830 -0.717 26.864 1.00 67.77 290 LEU A O 1
ATOM 2101 N N . GLU A 1 307 ? -15.993 -2.781 27.180 1.00 69.30 291 GLU A N 1
ATOM 2102 C CA . GLU A 1 307 ? -15.842 -2.629 28.630 1.00 76.40 291 GLU A CA 1
ATOM 2103 C C . GLU A 1 307 ? -14.851 -1.514 28.932 1.00 71.08 291 GLU A C 1
ATOM 2104 O O . GLU A 1 307 ? -15.190 -0.533 29.600 1.00 65.25 291 GLU A O 1
ATOM 2110 N N . ARG A 1 308 ? -13.644 -1.677 28.403 1.00 70.64 292 ARG A N 1
ATOM 2111 C CA . ARG A 1 308 ? -12.578 -0.700 28.572 1.00 71.65 292 ARG A CA 1
ATOM 2112 C C . ARG A 1 308 ? -12.982 0.685 28.116 1.00 65.17 292 ARG A C 1
ATOM 2113 O O . ARG A 1 308 ? -12.703 1.670 28.784 1.00 73.77 292 ARG A O 1
ATOM 2121 N N . ILE A 1 309 ? -13.632 0.756 26.974 1.00 57.51 293 ILE A N 1
ATOM 2122 C CA . ILE A 1 309 ? -13.930 2.043 26.384 1.00 60.38 293 ILE A CA 1
ATOM 2123 C C . ILE A 1 309 ? -15.001 2.800 27.173 1.00 64.24 293 ILE A C 1
ATOM 2124 O O . ILE A 1 309 ? -14.910 4.024 27.315 1.00 70.19 293 ILE A O 1
ATOM 2129 N N . ARG A 1 310 ? -15.997 2.083 27.691 1.00 63.85 294 ARG A N 1
ATOM 2130 C CA . ARG A 1 310 ? -17.024 2.701 28.522 1.00 67.89 294 ARG A CA 1
ATOM 2131 C C . ARG A 1 310 ? -16.416 3.206 29.839 1.00 70.39 294 ARG A C 1
ATOM 2132 O O . ARG A 1 310 ? -16.686 4.324 30.275 1.00 74.37 294 ARG A O 1
ATOM 2134 N N . GLU A 1 311 ? -15.569 2.392 30.451 1.00 72.00 295 GLU A N 1
ATOM 2135 C CA . GLU A 1 311 ? -14.830 2.819 31.635 1.00 73.95 295 GLU A CA 1
ATOM 2136 C C . GLU A 1 311 ? -14.073 4.118 31.363 1.00 67.24 295 GLU A C 1
ATOM 2137 O O . GLU A 1 311 ? -14.145 5.054 32.146 1.00 65.03 295 GLU A O 1
ATOM 2143 N N . LEU A 1 312 ? -13.364 4.173 30.245 1.00 67.05 296 LEU A N 1
ATOM 2144 C CA . LEU A 1 312 ? -12.629 5.377 29.878 1.00 68.81 296 LEU A CA 1
ATOM 2145 C C . LEU A 1 312 ? -13.549 6.563 29.683 1.00 70.29 296 LEU A C 1
ATOM 2146 O O . LEU A 1 312 ? -13.185 7.701 30.003 1.00 70.12 296 LEU A O 1
ATOM 2151 N N . ALA A 1 313 ? -14.741 6.302 29.164 1.00 71.49 297 ALA A N 1
ATOM 2152 C CA . ALA A 1 313 ? -15.753 7.343 29.080 1.00 76.87 297 ALA A CA 1
ATOM 2153 C C . ALA A 1 313 ? -16.017 7.965 30.460 1.00 73.71 297 ALA A C 1
ATOM 2154 O O . ALA A 1 313 ? -15.957 9.188 30.599 1.00 76.03 297 ALA A O 1
ATOM 2156 N N . ASN A 1 314 ? -16.250 7.135 31.475 1.00 67.61 298 ASN A N 1
ATOM 2157 C CA . ASN A 1 314 ? -16.341 7.643 32.839 1.00 65.24 298 ASN A CA 1
ATOM 2158 C C . ASN A 1 314 ? -15.094 8.410 33.270 1.00 69.95 298 ASN A C 1
ATOM 2159 O O . ASN A 1 314 ? -15.192 9.559 33.711 1.00 67.03 298 ASN A O 1
ATOM 2164 N N . LYS A 1 315 ? -13.919 7.813 33.089 1.00 75.65 299 LYS A N 1
ATOM 2165 C CA . LYS A 1 315 ? -12.675 8.433 33.569 1.00 76.28 299 LYS A CA 1
ATOM 2166 C C . LYS A 1 315 ? -12.558 9.873 33.070 1.00 74.26 299 LYS A C 1
ATOM 2167 O O . LYS A 1 315 ? -12.542 10.822 33.882 1.00 68.1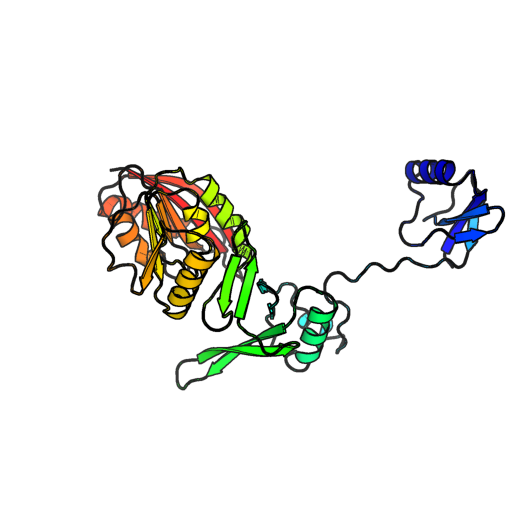4 299 LYS A O 1
ATOM 2169 N N . PHE A 1 316 ? -12.554 10.033 31.746 1.00 75.86 300 PHE A N 1
ATOM 2170 C CA . PHE A 1 316 ? -12.318 11.345 31.132 1.00 77.13 300 PHE A CA 1
ATOM 2171 C C . PHE A 1 316 ? -13.547 12.264 31.151 1.00 77.53 300 PHE A C 1
ATOM 2172 O O . PHE A 1 316 ? -13.441 13.428 30.754 1.00 77.82 300 PHE A O 1
ATOM 2174 N N . GLY A 1 317 ? -14.693 11.764 31.616 1.00 74.89 301 GLY A N 1
ATOM 2175 C CA . GLY A 1 317 ? -15.901 12.578 31.697 1.00 76.38 301 GLY A CA 1
ATOM 2176 C C . GLY A 1 317 ? -16.411 12.979 30.322 1.00 76.45 301 GLY A C 1
ATOM 2177 O O . GLY A 1 317 ? -16.477 14.164 29.991 1.00 80.32 301 GLY A O 1
ATOM 2178 N N . VAL A 1 318 ? -16.733 11.980 29.512 1.00 76.21 302 VAL A N 1
ATOM 2179 C CA . VAL A 1 318 ? -17.339 12.189 28.206 1.00 73.08 302 VAL A CA 1
ATOM 2180 C C . VAL A 1 318 ? -18.358 11.070 27.974 1.00 74.21 302 VAL A C 1
ATOM 2181 O O . VAL A 1 318 ? -18.331 10.053 28.663 1.00 80.22 302 VAL A O 1
ATOM 2183 N N . LYS A 1 319 ? -19.287 11.288 27.049 1.00 73.46 303 LYS A N 1
ATOM 2184 C CA . LYS A 1 319 ? -20.295 10.285 26.701 1.00 75.77 303 LYS A CA 1
ATOM 2185 C C . LYS A 1 319 ? -19.987 9.796 25.294 1.00 76.46 303 LYS A C 1
ATOM 2186 O O . LYS A 1 319 ? -19.914 10.603 24.361 1.00 80.99 303 LYS A O 1
ATOM 2188 N N . VAL A 1 320 ? -19.775 8.483 25.168 1.00 73.24 304 VAL A N 1
ATOM 2189 C CA . VAL A 1 320 ? -19.455 7.824 23.904 1.00 69.44 304 VAL A CA 1
ATOM 2190 C C . VAL A 1 320 ? -20.638 6.976 23.472 1.00 68.11 304 VAL A C 1
ATOM 2191 O O . VAL A 1 320 ? -21.256 6.345 24.316 1.00 75.02 304 VAL A O 1
ATOM 2193 N N . GLU A 1 321 ? -20.970 6.985 22.180 1.00 66.27 305 GLU A N 1
ATOM 2194 C CA . GLU A 1 321 ? -21.916 6.017 21.639 1.00 68.19 305 GLU A CA 1
ATOM 2195 C C . GLU A 1 321 ? -21.407 5.429 20.340 1.00 62.88 305 GLU A C 1
ATOM 2196 O O . GLU A 1 321 ? -20.716 6.116 19.586 1.00 60.67 305 GLU A O 1
ATOM 2202 N N . VAL A 1 322 ? -21.780 4.170 20.095 1.00 59.83 306 VAL A N 1
ATOM 2203 C CA . VAL A 1 322 ? -21.204 3.322 19.060 1.00 56.55 306 VAL A CA 1
ATOM 2204 C C . VAL A 1 322 ? -22.049 3.317 17.804 1.00 53.13 306 VAL A C 1
ATOM 2205 O O . VAL A 1 322 ? -23.221 3.009 17.853 1.00 54.78 306 VAL A O 1
ATOM 2209 N N . LEU A 1 323 ? -21.410 3.633 16.685 1.00 57.33 307 LEU A N 1
ATOM 2210 C CA . LEU A 1 323 ? -22.027 3.655 15.352 1.00 62.71 307 LEU A CA 1
ATOM 2211 C C . LEU A 1 323 ? -21.933 2.301 14.624 1.00 63.45 307 LEU A C 1
ATOM 2212 O O . LEU A 1 323 ? -22.690 2.040 13.685 1.00 63.71 307 LEU A O 1
ATOM 2217 N N . GLY A 1 324 ? -20.978 1.465 15.011 1.00 61.74 308 GLY A N 1
ATOM 2218 C CA . GLY A 1 324 ? -20.832 0.167 14.372 1.00 64.32 308 GLY A CA 1
ATOM 2219 C C . GLY A 1 324 ? -19.708 -0.698 14.906 1.00 65.46 308 GLY A C 1
ATOM 2220 O O . GLY A 1 324 ? -18.635 -0.203 15.217 1.00 73.29 308 GLY A O 1
ATOM 2221 N N . LYS A 1 325 ? -19.959 -1.999 14.980 1.00 63.19 309 LYS A N 1
ATOM 2222 C CA . LYS A 1 325 ? -18.987 -2.965 15.468 1.00 64.41 309 LYS A CA 1
ATOM 2223 C C . LYS A 1 325 ? -18.888 -4.055 14.417 1.00 64.38 309 LYS A C 1
ATOM 2224 O O . LYS A 1 325 ? -19.892 -4.614 14.004 1.00 64.42 309 LYS A O 1
ATOM 2226 N N . ARG A 1 326 ? -17.672 -4.329 13.965 1.00 67.65 310 ARG A N 1
ATOM 2227 C CA . ARG A 1 326 ? -17.453 -5.112 12.752 1.00 68.85 310 ARG A CA 1
ATOM 2228 C C . ARG A 1 326 ? -16.230 -6.009 12.885 1.00 69.03 310 ARG A C 1
ATOM 2229 O O . ARG A 1 326 ? -15.512 -5.953 13.875 1.00 73.98 310 ARG A O 1
ATOM 2237 N N . VAL A 1 327 ? -16.029 -6.860 11.889 1.00 70.71 311 VAL A N 1
ATOM 2238 C CA . VAL A 1 327 ? -14.801 -7.641 11.759 1.00 69.82 311 VAL A CA 1
ATOM 2239 C C . VAL A 1 327 ? -14.184 -7.348 10.396 1.00 71.35 311 VAL A C 1
ATOM 2240 O O . VAL A 1 327 ? -14.724 -7.728 9.348 1.00 74.02 311 VAL A O 1
ATOM 2244 N N . ILE A 1 328 ? -13.067 -6.636 10.417 1.00 72.63 312 ILE A N 1
ATOM 2245 C CA . ILE A 1 328 ? -12.358 -6.293 9.189 1.00 74.61 312 ILE A CA 1
ATOM 2246 C C . ILE A 1 328 ? -11.757 -7.541 8.517 1.00 77.08 312 ILE A C 1
ATOM 2247 O O . ILE A 1 328 ? -11.655 -7.619 7.287 1.00 75.16 312 ILE A O 1
ATOM 2252 N N . ARG A 1 329 ? -11.370 -8.509 9.346 1.00 82.04 313 ARG A N 1
ATOM 2253 C CA . ARG A 1 329 ? -10.648 -9.709 8.916 1.00 87.27 313 ARG A CA 1
ATOM 2254 C C . ARG A 1 329 ? -10.385 -10.557 10.172 1.00 92.01 313 ARG A C 1
ATOM 2255 O O . ARG A 1 329 ? -10.250 -10.029 11.272 1.00 93.44 313 ARG A O 1
ATOM 2263 N N . ASN A 1 330 ? -10.344 -11.873 10.010 1.00 96.44 314 ASN A N 1
ATOM 2264 C CA . ASN A 1 330 ? -10.007 -12.757 11.126 1.00 100.78 314 ASN A CA 1
ATOM 2265 C C . ASN A 1 330 ? -8.513 -13.070 11.117 1.00 120.29 314 ASN A C 1
ATOM 2266 O O . ASN A 1 330 ? -7.900 -13.229 10.040 1.00 128.54 314 ASN A O 1
ATOM 2268 N N . TYR A 1 331 ? -7.926 -13.123 12.318 1.00 125.08 315 TYR A N 1
ATOM 2269 C CA . TYR A 1 331 ? -6.608 -13.728 12.516 1.00 115.63 315 TYR A CA 1
ATOM 2270 C C . TYR A 1 331 ? -6.711 -15.177 12.058 1.00 114.06 315 TYR A C 1
ATOM 2271 O O . TYR A 1 331 ? -7.764 -15.814 12.226 1.00 106.97 315 TYR A O 1
ATOM 2273 N N . ALA A 1 332 ? -5.635 -15.679 11.462 1.00 110.57 316 ALA A N 1
ATOM 2274 C CA . ALA A 1 332 ? -5.634 -17.014 10.882 1.00 115.42 316 ALA A CA 1
ATOM 2275 C C . ALA A 1 332 ? -6.208 -18.081 11.838 1.00 115.06 316 ALA A C 1
ATOM 2276 O O . ALA A 1 332 ? -7.113 -18.820 11.442 1.00 120.42 316 ALA A O 1
ATOM 2278 N N . PRO A 1 333 ? -5.728 -18.140 13.102 1.00 113.40 317 PRO A N 1
ATOM 2279 C CA . PRO A 1 333 ? -6.411 -19.039 14.038 1.00 107.56 317 PRO A CA 1
ATOM 2280 C C . PRO A 1 333 ? -7.656 -18.368 14.623 1.00 98.00 317 PRO A C 1
ATOM 2281 O O . PRO A 1 333 ? -8.060 -17.305 14.145 1.00 87.85 317 PRO A O 1
ATOM 2285 N N . ARG A 1 334 ? -8.225 -18.964 15.672 1.00 96.74 318 ARG A N 1
ATOM 2286 C CA . ARG A 1 334 ? -9.535 -18.584 16.211 1.00 101.89 318 ARG A CA 1
ATOM 2287 C C . ARG A 1 334 ? -9.762 -17.084 16.509 1.00 113.60 318 ARG A C 1
ATOM 2288 O O . ARG A 1 334 ? -10.902 -16.682 16.768 1.00 115.93 318 ARG A O 1
ATOM 2290 N N . GLN A 1 335 ? -8.698 -16.273 16.492 1.00 118.37 319 GLN A N 1
ATOM 2291 C CA . GLN A 1 335 ? -8.787 -14.836 16.780 1.00 114.64 319 GLN A CA 1
ATOM 2292 C C . GLN A 1 335 ? -9.441 -14.026 15.637 1.00 108.74 319 GLN A C 1
ATOM 2293 O O . GLN A 1 335 ? -9.307 -14.379 14.442 1.00 96.40 319 GLN A O 1
ATOM 2295 N N . TYR A 1 336 ? -10.143 -12.950 16.038 1.00 100.64 320 TYR A N 1
ATOM 2296 C CA . TYR A 1 336 ? -10.869 -12.046 15.132 1.00 88.67 320 TYR A CA 1
ATOM 2297 C C . TYR A 1 336 ? -10.478 -10.589 15.345 1.00 77.79 320 TYR A C 1
ATOM 2298 O O . TYR A 1 336 ? -10.438 -10.112 16.495 1.00 72.84 320 TYR A O 1
ATOM 2307 N N . ASN A 1 337 ? -10.258 -9.881 14.231 1.00 73.04 321 ASN A N 1
ATOM 2308 C CA . ASN A 1 337 ? -9.886 -8.460 14.236 1.00 69.13 321 ASN A CA 1
ATOM 2309 C C . ASN A 1 337 ? -11.116 -7.574 14.122 1.00 68.28 321 ASN A C 1
ATOM 2310 O O . ASN A 1 337 ? -11.851 -7.664 13.144 1.00 78.89 321 ASN A O 1
ATOM 2315 N N . ILE A 1 338 ? -11.305 -6.687 15.090 1.00 64.82 322 ILE A N 1
ATOM 2316 C CA . ILE A 1 338 ? -12.525 -5.886 15.171 1.00 61.37 322 ILE A CA 1
ATOM 2317 C C . ILE A 1 338 ? -12.265 -4.425 14.841 1.00 59.98 322 ILE A C 1
ATOM 2318 O O . ILE A 1 338 ? -11.128 -3.961 14.891 1.00 66.05 322 ILE A O 1
ATOM 2323 N N . ALA A 1 339 ? -13.333 -3.714 14.512 1.00 56.56 323 ALA A N 1
ATOM 2324 C CA . ALA A 1 339 ? -13.273 -2.290 14.225 1.00 58.58 323 ALA A CA 1
ATOM 2325 C C . ALA A 1 339 ? -14.500 -1.632 14.826 1.00 60.36 323 ALA A C 1
ATOM 2326 O O . ALA A 1 339 ? -15.616 -1.886 14.377 1.00 61.27 323 ALA A O 1
ATOM 2328 N N . ILE A 1 340 ? -14.288 -0.810 15.853 1.00 61.08 324 ILE A N 1
ATOM 2329 C CA . ILE A 1 340 ? -15.365 -0.075 16.514 1.00 57.58 324 ILE A CA 1
ATOM 2330 C C . ILE A 1 340 ? -15.312 1.368 16.042 1.00 63.92 324 ILE A C 1
ATOM 2331 O O . ILE A 1 340 ? -14.227 1.943 15.927 1.00 73.15 324 ILE A O 1
ATOM 2336 N N . ASP A 1 341 ? -16.490 1.930 15.767 1.00 65.23 325 ASP A N 1
ATOM 2337 C CA . ASP A 1 341 ? -16.647 3.314 15.319 1.00 65.06 325 ASP A CA 1
ATOM 2338 C C . ASP A 1 341 ? -17.541 4.008 16.309 1.00 60.06 325 ASP A C 1
ATOM 2339 O O . ASP A 1 341 ? -18.749 3.874 16.240 1.00 57.23 325 ASP A O 1
ATOM 2344 N N . PHE A 1 342 ? -16.945 4.759 17.223 1.00 60.39 326 PHE A N 1
ATOM 2345 C CA . PHE A 1 342 ? -17.706 5.398 18.289 1.00 61.69 326 PHE A CA 1
ATOM 2346 C C . PHE A 1 342 ? -17.490 6.909 18.305 1.00 62.15 326 PHE A C 1
ATOM 2347 O O . PHE A 1 342 ? -16.356 7.386 18.132 1.00 58.03 326 PHE A O 1
ATOM 2355 N N . ARG A 1 343 ? -18.586 7.646 18.518 1.00 63.34 327 ARG A N 1
ATOM 2356 C CA . ARG A 1 343 ? -18.549 9.111 18.588 1.00 64.68 327 ARG A CA 1
ATOM 2357 C C . ARG A 1 343 ? -18.623 9.567 20.022 1.00 62.05 327 ARG A C 1
ATOM 2358 O O . ARG A 1 343 ? -19.473 9.080 20.762 1.00 61.86 327 ARG A O 1
ATOM 2366 N N . VAL A 1 344 ? -17.755 10.523 20.368 1.00 63.53 328 VAL A N 1
ATOM 2367 C CA . VAL A 1 344 ? -17.571 11.007 21.735 1.00 67.22 328 VAL A CA 1
ATOM 2368 C C . VAL A 1 344 ? -18.090 12.431 21.799 1.00 72.10 328 VAL A C 1
ATOM 2369 O O . VAL A 1 344 ? -17.797 13.232 20.906 1.00 73.13 328 VAL A O 1
ATOM 2373 N N . SER A 1 345 ? -18.853 12.724 22.856 1.00 76.36 329 SER A N 1
ATOM 2374 C CA . SER A 1 345 ? -19.410 14.052 23.098 1.00 78.67 329 SER A CA 1
ATOM 2375 C C . SER A 1 345 ? -19.309 14.384 24.576 1.00 71.97 329 SER A C 1
ATOM 2376 O O . SER A 1 345 ? -19.689 13.577 25.420 1.00 63.01 329 SER A O 1
ATOM 2379 N N . PHE A 1 346 ? -18.795 15.573 24.874 1.00 74.54 330 PHE A N 1
ATOM 2380 C CA . PHE A 1 346 ? -18.762 16.082 26.253 1.00 82.22 330 PHE A CA 1
ATOM 2381 C C . PHE A 1 346 ? -19.789 17.201 26.447 1.00 80.60 330 PHE A C 1
ATOM 2382 O O . PHE A 1 346 ? -20.882 17.109 25.886 1.00 79.96 330 PHE A O 1
#